Protein AF-A0A5Q4EPL8-F1 (afdb_monomer_lite)

Foldseek 3Di:
DDDDDDDDPPDDDDDDDDDDDVVVLVVLCVVQNVPDPDDDPQSSQVSVLLVVVLVVCVVLVFQEEEEADAASSLLSQLVSCVVRVHAAEYEELDCPRRCVRVVDPVSVVSSVVRYRYQNFAQAALVLLCVVQVDPFAQDFLPHGLVLLQVLLQVLQVPQADVVLQVVVQVVQDPDDRGPSSVQPDPRGGHDPQCNQQLQADVSGSVVNSVVRVVRVVVVRHNPNVVCLVPDAAGLEYEPPHGQRCQSVVSRSRVVSHDAQGKYKYWQQHASSHPRPVSVVSSQVSDPQKDWDDWDSVHSTIMTMMGGHD

Secondary structure (DSSP, 8-state):
-------------S-------HHHHHHHHHHH-TT-----HHHHHHHHHHHHHHHHHHHTT--EEEEES-SHHHHHHHHHHHHH--EEEEEES-SHHHHHH---HHHHHHHHHHEEEEES-SS-HHHHHHHHTSS-BSEETTEEHHHHHHHHHHHHHHHS-HHHHHHHHTTT-SSS--HHHHHEETTEE---HHHHHHHSTTSSHHHHHHHHHHHHHTT-S-HHHHHHHHSPPEEEEEE---TTTHHHHHHHHGGGEEEEEEEEEES-S-TT-STTHHHHHHHHH-TTEEEEEEE-SSSS-EEEEEE--

Radius of gyration: 19.53 Å; chains: 1; bounding box: 42×42×66 Å

Structure (mmCIF, N/CA/C/O backbone):
data_AF-A0A5Q4EPL8-F1
#
_entry.id   AF-A0A5Q4EPL8-F1
#
loop_
_atom_site.group_PDB
_atom_site.id
_atom_site.type_symbol
_atom_site.label_atom_id
_atom_site.label_alt_id
_atom_site.label_comp_id
_atom_site.label_asym_id
_atom_site.label_entity_id
_atom_site.label_seq_id
_atom_site.pdbx_PDB_ins_code
_atom_site.Cartn_x
_atom_site.Cartn_y
_atom_site.Cartn_z
_atom_site.occupancy
_atom_site.B_iso_or_equiv
_atom_site.auth_seq_id
_atom_site.auth_comp_id
_atom_site.auth_asym_id
_atom_site.auth_atom_id
_atom_site.pdbx_PDB_model_num
ATOM 1 N N . MET A 1 1 ? -16.883 -10.009 -44.850 1.00 37.47 1 MET A N 1
ATOM 2 C CA . MET A 1 1 ? -17.760 -9.771 -43.682 1.00 37.47 1 MET A CA 1
ATOM 3 C C . MET A 1 1 ? -17.056 -10.301 -42.446 1.00 37.47 1 MET A C 1
ATOM 5 O O . MET A 1 1 ? -17.258 -11.442 -42.058 1.00 37.47 1 MET A O 1
ATOM 9 N N . THR A 1 2 ? -16.162 -9.498 -41.887 1.00 31.17 2 THR A N 1
ATOM 10 C CA . THR A 1 2 ? -15.438 -9.771 -40.643 1.00 31.17 2 THR A CA 1
ATOM 11 C C . THR A 1 2 ? -16.124 -8.967 -39.547 1.00 31.17 2 THR A C 1
ATOM 13 O O . THR A 1 2 ? -16.216 -7.748 -39.642 1.00 31.17 2 THR A O 1
ATOM 16 N N . LYS A 1 3 ? -16.704 -9.660 -38.563 1.00 27.88 3 LYS A N 1
ATOM 17 C CA . LYS A 1 3 ? -17.310 -9.033 -37.386 1.00 27.88 3 LYS A CA 1
ATOM 18 C C . LYS A 1 3 ? -16.182 -8.611 -36.447 1.00 27.88 3 LYS A C 1
ATOM 20 O O . LYS A 1 3 ? -15.588 -9.462 -35.797 1.00 27.88 3 LYS A O 1
ATOM 25 N N . GLU A 1 4 ? -15.905 -7.314 -36.395 1.00 27.72 4 GLU A N 1
ATOM 26 C CA . GLU A 1 4 ? -15.217 -6.690 -35.266 1.00 27.72 4 GLU A CA 1
ATOM 27 C C . GLU A 1 4 ? -16.118 -6.811 -34.034 1.00 27.72 4 GLU A C 1
ATOM 29 O O . GLU A 1 4 ? -17.180 -6.194 -33.942 1.00 27.72 4 GLU A O 1
ATOM 34 N N . THR A 1 5 ? -15.727 -7.663 -33.095 1.00 30.08 5 THR A N 1
ATOM 35 C CA . THR A 1 5 ? -16.281 -7.674 -31.743 1.00 30.08 5 THR A CA 1
ATOM 36 C C . THR A 1 5 ? -15.675 -6.512 -30.969 1.00 30.08 5 THR A C 1
ATOM 38 O O . THR A 1 5 ? -14.551 -6.598 -30.483 1.00 30.08 5 THR A O 1
ATOM 41 N N . ALA A 1 6 ? -16.429 -5.417 -30.886 1.00 28.80 6 ALA A N 1
ATOM 42 C CA . ALA A 1 6 ? -16.156 -4.320 -29.973 1.00 28.80 6 ALA A CA 1
ATOM 43 C C . ALA A 1 6 ? -16.172 -4.826 -28.520 1.00 28.80 6 ALA A C 1
ATOM 45 O O . ALA A 1 6 ? -17.101 -5.524 -28.107 1.00 28.80 6 ALA A O 1
ATOM 46 N N . MET A 1 7 ? -15.145 -4.465 -27.751 1.00 26.44 7 MET A N 1
ATOM 47 C CA . MET A 1 7 ? -15.124 -4.667 -26.304 1.00 26.44 7 MET A CA 1
ATOM 48 C C . MET A 1 7 ? -16.188 -3.792 -25.619 1.00 26.44 7 MET A C 1
ATOM 50 O O . MET A 1 7 ? -16.367 -2.638 -26.016 1.00 26.44 7 MET A O 1
ATOM 54 N N . PRO A 1 8 ? -16.890 -4.296 -24.588 1.00 29.11 8 PRO A N 1
ATOM 55 C CA . PRO A 1 8 ? -17.916 -3.527 -23.901 1.00 29.11 8 PRO A CA 1
ATOM 56 C C . PRO A 1 8 ? -17.285 -2.472 -22.984 1.00 29.11 8 PRO A C 1
ATOM 58 O O . PRO A 1 8 ? -16.675 -2.777 -21.964 1.00 29.11 8 PRO A O 1
ATOM 61 N N . THR A 1 9 ? -17.485 -1.204 -23.334 1.00 34.31 9 THR A N 1
ATOM 62 C CA . THR A 1 9 ? -17.261 -0.035 -22.479 1.00 34.31 9 THR A CA 1
ATOM 63 C C . THR A 1 9 ? -18.372 0.067 -21.431 1.00 34.31 9 THR A C 1
ATOM 65 O O . THR A 1 9 ? -19.371 0.765 -21.610 1.00 34.31 9 THR A O 1
ATOM 68 N N . HIS A 1 10 ? -18.206 -0.617 -20.299 1.00 30.28 10 HIS A N 1
ATOM 69 C CA . HIS A 1 10 ? -19.088 -0.468 -19.139 1.00 30.28 10 HIS A CA 1
ATOM 70 C C . HIS A 1 10 ? -18.299 -0.273 -17.844 1.00 30.28 10 HIS A C 1
ATOM 72 O O . HIS A 1 10 ? -18.078 -1.214 -17.099 1.00 30.28 10 HIS A O 1
ATOM 78 N N . ALA A 1 11 ? -17.919 0.985 -17.596 1.00 30.05 11 ALA A N 1
ATOM 79 C CA . ALA A 1 11 ? -17.889 1.633 -16.278 1.00 30.05 11 ALA A CA 1
ATOM 80 C C . ALA A 1 11 ? -17.445 3.099 -16.454 1.00 30.05 11 ALA A C 1
ATOM 82 O O . ALA A 1 11 ? -16.329 3.485 -16.125 1.00 30.05 11 ALA A O 1
ATOM 83 N N . ARG A 1 12 ? -18.313 3.941 -17.024 1.00 34.09 12 ARG A N 1
ATOM 84 C CA . ARG A 1 12 ? -18.192 5.400 -16.888 1.00 34.09 12 ARG A CA 1
ATOM 85 C C . ARG A 1 12 ? -19.390 5.901 -16.100 1.00 34.09 12 ARG A C 1
ATOM 87 O O . ARG A 1 12 ? -20.517 5.543 -16.427 1.00 34.09 12 ARG A O 1
ATOM 94 N N . SER A 1 13 ? -19.101 6.776 -15.138 1.00 34.09 13 SER A N 1
ATOM 95 C CA . SER A 1 13 ? -20.014 7.458 -14.213 1.00 34.09 13 SER A CA 1
ATOM 96 C C . SER A 1 13 ? -20.208 6.753 -12.871 1.00 34.09 13 SER A C 1
ATOM 98 O O . SER A 1 13 ? -21.169 6.018 -12.690 1.00 34.09 13 SER A O 1
ATOM 100 N N . ILE A 1 14 ? -19.325 7.056 -11.916 1.00 33.56 14 ILE A N 1
ATOM 101 C CA . ILE A 1 14 ? -19.661 7.942 -10.791 1.00 33.56 14 ILE A CA 1
ATOM 102 C C . ILE A 1 14 ? -18.469 8.905 -10.609 1.00 33.56 14 ILE A C 1
ATOM 104 O O . ILE A 1 14 ? -17.333 8.469 -10.489 1.00 33.56 14 ILE A O 1
ATOM 108 N N . ALA A 1 15 ? -18.771 10.209 -10.629 1.00 33.03 15 ALA A N 1
ATOM 109 C CA . ALA A 1 15 ? -17.918 11.359 -10.294 1.00 33.03 15 ALA A CA 1
ATOM 110 C C . ALA A 1 15 ? -16.739 11.729 -11.228 1.00 33.03 15 ALA A C 1
ATOM 112 O O . ALA A 1 15 ? -15.580 11.683 -10.838 1.00 33.03 15 ALA A O 1
ATOM 113 N N . THR A 1 16 ? -17.031 12.293 -12.408 1.00 36.00 16 THR A N 1
ATOM 114 C CA . THR A 1 16 ? -16.097 13.237 -13.053 1.00 36.00 16 THR A CA 1
ATOM 115 C C . THR A 1 16 ? -16.474 14.688 -12.747 1.00 36.00 16 THR A C 1
ATOM 117 O O . THR A 1 16 ? -17.533 15.159 -13.153 1.00 36.00 16 THR A O 1
ATOM 120 N N . HIS A 1 17 ? -15.526 15.387 -12.117 1.00 39.53 17 HIS A N 1
ATOM 121 C CA . HIS A 1 17 ? -15.147 16.781 -12.377 1.00 39.53 17 HIS A CA 1
ATOM 122 C C . HIS A 1 17 ? -16.097 17.892 -11.897 1.00 39.53 17 HIS A C 1
ATOM 124 O O . HIS A 1 17 ? -16.876 18.472 -12.649 1.00 39.53 17 HIS A O 1
ATOM 130 N N . GLY A 1 18 ? -15.876 18.314 -10.651 1.00 32.31 18 GLY A N 1
ATOM 131 C CA . GLY A 1 18 ? -16.146 19.675 -10.195 1.00 32.31 18 GLY A CA 1
ATOM 132 C C . GLY A 1 18 ? -14.996 20.149 -9.310 1.00 32.31 18 GLY A C 1
ATOM 133 O O . GLY A 1 18 ? -14.547 19.404 -8.435 1.00 32.31 18 GLY A O 1
ATOM 134 N N . ARG A 1 19 ? -14.504 21.383 -9.513 1.00 38.03 19 ARG A N 1
ATOM 135 C CA . ARG A 1 19 ? -13.662 22.043 -8.499 1.00 38.03 19 ARG A CA 1
ATOM 136 C C . ARG A 1 19 ? -14.412 22.000 -7.161 1.00 38.03 19 ARG A C 1
ATOM 138 O O . ARG A 1 19 ? -15.633 22.166 -7.173 1.00 38.03 19 ARG A O 1
ATOM 145 N N . PRO A 1 20 ? -13.718 21.799 -6.026 1.00 41.62 20 PRO A N 1
ATOM 146 C CA . PRO A 1 20 ? -14.328 21.939 -4.714 1.00 41.62 20 PRO A CA 1
ATOM 147 C C . PRO A 1 20 ? -15.169 23.213 -4.650 1.00 41.62 20 PRO A C 1
ATOM 149 O O . PRO A 1 20 ? -14.639 24.311 -4.822 1.00 41.62 20 PRO A O 1
ATOM 152 N N . THR A 1 21 ? -16.467 23.092 -4.380 1.00 43.22 21 THR A N 1
ATOM 153 C CA . THR A 1 21 ? -17.156 24.198 -3.723 1.00 43.22 21 THR A CA 1
ATOM 154 C C . THR A 1 21 ? -16.500 24.358 -2.349 1.00 43.22 21 THR A C 1
ATOM 156 O O . THR A 1 21 ? -16.073 23.367 -1.743 1.00 43.22 21 THR A O 1
ATOM 159 N N . GLY A 1 22 ? -16.376 25.594 -1.856 1.00 44.91 22 GLY A N 1
ATOM 160 C CA . GLY A 1 22 ? -15.788 25.859 -0.532 1.00 44.91 22 GLY A CA 1
ATOM 161 C C . GLY A 1 22 ? -16.445 25.046 0.595 1.00 44.91 22 GLY A C 1
ATOM 162 O O . GLY A 1 22 ? -15.799 24.738 1.590 1.00 44.91 22 GLY A O 1
ATOM 163 N N . ASP A 1 23 ? -17.683 24.604 0.375 1.00 49.53 23 ASP A N 1
ATOM 164 C CA . ASP A 1 23 ? -18.508 23.823 1.293 1.00 49.53 23 ASP A CA 1
ATOM 165 C C . ASP A 1 23 ? -17.946 22.428 1.624 1.00 49.53 23 ASP A C 1
ATOM 167 O O . ASP A 1 23 ? -17.946 22.028 2.783 1.00 49.53 23 ASP A O 1
ATOM 171 N N . ILE A 1 24 ? -17.397 21.682 0.652 1.00 46.97 24 ILE A N 1
ATOM 172 C CA . ILE A 1 24 ? -16.827 20.343 0.928 1.00 46.97 24 ILE A CA 1
ATOM 173 C C . ILE A 1 24 ? -15.493 20.453 1.672 1.00 46.97 24 ILE A C 1
ATOM 175 O O . ILE A 1 24 ? -15.190 19.618 2.519 1.00 46.97 24 ILE A O 1
ATOM 179 N N . VAL A 1 25 ? -14.685 21.471 1.366 1.00 49.44 25 VAL A N 1
ATOM 180 C CA . VAL A 1 25 ? -13.413 21.710 2.071 1.00 49.44 25 VAL A CA 1
ATOM 181 C C . VAL A 1 25 ? -13.681 22.045 3.535 1.00 49.44 25 VAL A C 1
ATOM 183 O O . VAL A 1 25 ? -13.037 21.496 4.426 1.00 49.44 25 VAL A O 1
ATOM 186 N N . GLU A 1 26 ? -14.672 22.899 3.777 1.00 50.50 26 GLU A N 1
ATOM 187 C CA . GLU A 1 26 ? -15.110 23.274 5.116 1.00 50.50 26 GLU A CA 1
ATOM 188 C C . GLU A 1 26 ? -15.789 22.104 5.851 1.00 50.50 26 GLU A C 1
ATOM 190 O O . GLU A 1 26 ? -15.550 21.911 7.040 1.00 50.50 26 GLU A O 1
ATOM 195 N N . ALA A 1 27 ? -16.562 21.260 5.159 1.00 51.69 27 ALA A N 1
ATOM 196 C CA . ALA A 1 27 ? -17.166 20.061 5.740 1.00 51.69 27 ALA A CA 1
ATOM 197 C C . ALA A 1 27 ? -16.119 19.009 6.140 1.00 51.69 27 ALA A C 1
ATOM 199 O O . ALA A 1 27 ? -16.179 18.494 7.253 1.00 51.69 27 ALA A O 1
ATOM 200 N N . VAL A 1 28 ? -15.127 18.728 5.284 1.00 52.47 28 VAL A N 1
ATOM 201 C CA . VAL A 1 28 ? -14.008 17.819 5.604 1.00 52.47 28 VAL A CA 1
ATOM 202 C C . VAL A 1 28 ? -13.158 18.388 6.741 1.00 52.47 28 VAL A C 1
ATOM 204 O O . VAL A 1 28 ? -12.796 17.653 7.657 1.00 52.47 28 VAL A O 1
ATOM 207 N N . ARG A 1 29 ? -12.902 19.703 6.756 1.00 54.25 29 ARG A N 1
ATOM 208 C CA . ARG A 1 29 ? -12.261 20.368 7.900 1.00 54.25 29 ARG A CA 1
ATOM 209 C C . ARG A 1 29 ? -13.056 20.173 9.186 1.00 54.25 29 ARG A C 1
ATOM 211 O O . ARG A 1 29 ? -12.496 19.715 10.171 1.00 54.25 29 ARG A O 1
ATOM 218 N N . ARG A 1 30 ? -14.360 20.443 9.183 1.00 54.69 30 ARG A N 1
ATOM 219 C CA . ARG A 1 30 ? -15.210 20.305 10.378 1.00 54.69 30 ARG A CA 1
ATOM 220 C C . ARG A 1 30 ? -15.358 18.860 10.853 1.00 54.69 30 ARG A C 1
ATOM 222 O O . ARG A 1 30 ? -15.394 18.630 12.057 1.00 54.69 30 ARG A O 1
ATOM 229 N N . LEU A 1 31 ? -15.444 17.898 9.933 1.00 51.09 31 LEU A N 1
ATOM 230 C CA . LEU A 1 31 ? -15.645 16.480 10.248 1.00 51.09 31 LEU A CA 1
ATOM 231 C C . LEU A 1 31 ? -14.359 15.763 10.650 1.00 51.09 31 LEU A C 1
ATOM 233 O O . LEU A 1 31 ? -14.424 14.838 11.456 1.00 51.09 31 LEU A O 1
ATOM 237 N N . CYS A 1 32 ? -13.210 16.161 10.101 1.00 50.62 32 CYS A N 1
ATOM 238 C CA . CYS A 1 32 ? -11.960 15.418 10.254 1.00 50.62 32 CYS A CA 1
ATOM 239 C C . CYS A 1 32 ? -10.878 16.195 11.017 1.00 50.62 32 CYS A C 1
ATOM 241 O O . CYS A 1 32 ? -10.096 15.565 11.715 1.00 50.62 32 CYS A O 1
ATOM 243 N N . TYR A 1 33 ? -10.834 17.532 10.944 1.00 56.22 33 TYR A N 1
ATOM 244 C CA . TYR A 1 33 ? -9.728 18.332 11.491 1.00 56.22 33 TYR A CA 1
ATOM 245 C C . TYR A 1 33 ? -10.121 19.795 11.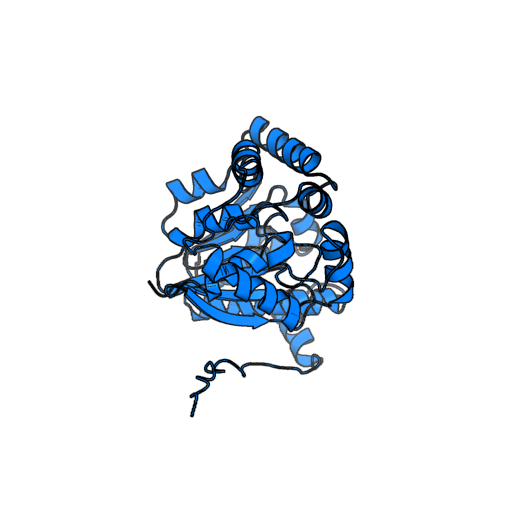795 1.00 56.22 33 TYR A C 1
ATOM 247 O O . TYR A 1 33 ? -9.650 20.707 11.104 1.00 56.22 33 TYR A O 1
ATOM 255 N N . PRO A 1 34 ? -10.967 20.061 12.811 1.00 52.22 34 PRO A N 1
ATOM 256 C CA . PRO A 1 34 ? -11.409 21.427 13.117 1.00 52.22 34 PRO A CA 1
ATOM 257 C C . PRO A 1 34 ? -10.246 22.374 13.469 1.00 52.22 34 PRO A C 1
ATOM 259 O O . PRO A 1 34 ? -10.368 23.581 13.278 1.00 52.22 34 PRO A O 1
ATOM 262 N N . ASP A 1 35 ? -9.104 21.822 13.895 1.00 51.81 35 ASP A N 1
ATOM 263 C CA . ASP A 1 35 ? -7.946 22.576 14.389 1.00 51.81 35 ASP A CA 1
ATOM 264 C C . ASP A 1 35 ? -6.767 22.661 13.398 1.00 51.81 35 ASP A C 1
ATOM 266 O O . ASP A 1 35 ? -5.727 23.233 13.726 1.00 51.81 35 ASP A O 1
ATOM 270 N N . VAL A 1 36 ? -6.879 22.109 12.181 1.00 47.91 36 VAL A N 1
ATOM 271 C CA . VAL A 1 36 ? -5.756 22.122 11.223 1.00 47.91 36 VAL A CA 1
ATOM 272 C C . VAL A 1 36 ? -5.701 23.451 10.451 1.00 47.91 36 VAL A C 1
ATOM 274 O O . VAL A 1 36 ? -6.595 23.791 9.659 1.00 47.91 36 VAL A O 1
ATOM 277 N N . ARG A 1 37 ? -4.612 24.211 10.672 1.00 47.12 37 ARG A N 1
ATOM 278 C CA . ARG A 1 37 ? -4.263 25.438 9.922 1.00 47.12 37 ARG A CA 1
ATOM 279 C C . ARG A 1 37 ? -4.243 25.187 8.414 1.00 47.12 37 ARG A C 1
ATOM 281 O O . ARG A 1 37 ? -4.099 24.050 7.985 1.00 47.12 37 ARG A O 1
ATOM 288 N N . GLU A 1 38 ? -4.432 26.264 7.640 1.00 48.84 38 GLU A N 1
ATOM 289 C CA . GLU A 1 38 ? -4.456 26.318 6.164 1.00 48.84 38 GLU A CA 1
ATOM 290 C C . GLU A 1 38 ? -3.874 25.072 5.486 1.00 48.84 38 GLU A C 1
ATOM 292 O O . GLU A 1 38 ? -2.666 24.925 5.317 1.00 48.84 38 GLU A O 1
ATOM 297 N N . LEU A 1 39 ? -4.767 24.148 5.120 1.00 54.47 39 LEU A N 1
ATOM 298 C CA . LEU A 1 39 ? -4.406 23.056 4.237 1.00 54.47 39 LEU A CA 1
ATOM 299 C C . LEU A 1 39 ? -4.171 23.679 2.866 1.00 54.47 39 LEU A C 1
ATOM 301 O O . LEU A 1 39 ? -5.074 24.311 2.311 1.00 54.47 39 LEU A O 1
ATOM 305 N N . ASP A 1 40 ? -2.970 23.508 2.318 1.00 62.12 40 ASP A N 1
ATOM 306 C CA . ASP A 1 40 ? -2.767 23.789 0.904 1.00 62.12 40 ASP A CA 1
ATOM 307 C C . ASP A 1 40 ? -3.740 22.935 0.063 1.00 62.12 40 ASP A C 1
ATOM 309 O O . ASP A 1 40 ? -4.258 21.904 0.510 1.00 62.12 40 ASP A O 1
ATOM 313 N N . GLN A 1 41 ? -4.030 23.378 -1.162 1.00 63.16 41 GLN A N 1
ATOM 314 C CA . GLN A 1 41 ? -5.011 22.698 -2.011 1.00 63.16 41 GLN A CA 1
ATOM 315 C C . GLN A 1 41 ? -4.667 21.220 -2.243 1.00 63.16 41 GLN A C 1
ATOM 317 O O . GLN A 1 41 ? -5.581 20.401 -2.294 1.00 63.16 41 GLN A O 1
ATOM 322 N N . ASN A 1 42 ? -3.383 20.857 -2.324 1.00 63.41 42 ASN A N 1
ATOM 323 C CA . ASN A 1 42 ? -2.967 19.472 -2.547 1.00 63.41 42 ASN A CA 1
ATOM 324 C C . ASN A 1 42 ? -3.318 18.591 -1.345 1.00 63.41 42 ASN A C 1
ATOM 326 O O . ASN A 1 42 ? -3.856 17.501 -1.528 1.00 63.41 42 ASN A O 1
ATOM 330 N N . ARG A 1 43 ? -3.106 19.085 -0.119 1.00 67.31 43 ARG A N 1
ATOM 331 C CA . ARG A 1 43 ? -3.524 18.382 1.101 1.00 67.31 43 ARG A CA 1
ATOM 332 C C . ARG A 1 43 ? -5.036 18.216 1.165 1.00 67.31 43 ARG A C 1
ATOM 334 O O . ARG A 1 43 ? -5.504 17.148 1.538 1.00 67.31 43 ARG A O 1
ATOM 341 N N . VAL A 1 44 ? -5.809 19.227 0.764 1.00 69.56 44 VAL A N 1
ATOM 342 C CA . VAL A 1 44 ? -7.278 19.111 0.699 1.00 69.56 44 VAL A CA 1
ATOM 343 C C . VAL A 1 44 ? -7.704 17.998 -0.257 1.00 69.56 44 VAL A C 1
ATOM 345 O O . VAL A 1 44 ? -8.623 17.244 0.063 1.00 69.56 44 VAL A O 1
ATOM 348 N N . TYR A 1 45 ? -7.052 17.873 -1.414 1.00 70.81 45 TYR A N 1
ATOM 349 C CA . TYR A 1 45 ? -7.375 16.801 -2.347 1.00 70.81 45 TYR A CA 1
ATOM 350 C C . TYR A 1 45 ? -6.962 15.416 -1.832 1.00 70.81 45 TYR A C 1
ATOM 352 O O . TYR A 1 45 ? -7.777 14.500 -1.897 1.00 70.81 45 TYR A O 1
ATOM 360 N N . ALA A 1 46 ? -5.772 15.268 -1.243 1.00 73.81 46 ALA A N 1
ATOM 361 C CA . ALA A 1 46 ? -5.360 14.008 -0.617 1.00 73.81 46 ALA A CA 1
ATOM 362 C C . ALA A 1 46 ? -6.323 13.594 0.516 1.00 73.81 46 ALA A C 1
ATOM 364 O O . ALA A 1 46 ? -6.773 12.452 0.581 1.00 73.81 46 ALA A O 1
ATOM 365 N N . LEU A 1 47 ? -6.759 14.546 1.354 1.00 81.25 47 LEU A N 1
ATOM 366 C CA . LEU A 1 47 ? -7.764 14.283 2.389 1.00 81.25 47 LEU A CA 1
ATOM 367 C C . LEU A 1 47 ? -9.086 13.760 1.817 1.00 81.25 47 LEU A C 1
ATOM 369 O O . LEU A 1 47 ? -9.725 12.927 2.452 1.00 81.25 47 LEU A O 1
ATOM 373 N N . ARG A 1 48 ? -9.522 14.231 0.643 1.00 82.69 48 ARG A N 1
ATOM 374 C CA . ARG A 1 48 ? -10.756 13.730 0.015 1.00 82.69 48 ARG A CA 1
ATOM 375 C C . ARG A 1 48 ? -10.655 12.254 -0.333 1.00 82.69 48 ARG A C 1
ATOM 377 O O . ARG A 1 48 ? -11.622 11.533 -0.108 1.00 82.69 48 ARG A O 1
ATOM 384 N N . GLN A 1 49 ? -9.498 11.817 -0.821 1.00 88.38 49 GLN A N 1
ATOM 385 C CA . GLN A 1 49 ? -9.250 10.411 -1.130 1.00 88.38 49 GLN A CA 1
ATOM 386 C C . GLN A 1 49 ? -9.344 9.559 0.141 1.00 88.38 49 GLN A C 1
ATOM 388 O O . GLN A 1 49 ? -10.032 8.538 0.145 1.00 88.38 49 GLN A O 1
ATOM 393 N N . TYR A 1 50 ? -8.757 10.029 1.247 1.00 90.62 50 TYR A N 1
ATOM 394 C CA . TYR A 1 50 ? -8.848 9.351 2.542 1.00 90.62 50 TYR A CA 1
ATOM 395 C C . TYR A 1 50 ? -10.280 9.327 3.110 1.00 90.62 50 TYR A C 1
ATOM 397 O O . TYR A 1 50 ? -10.748 8.287 3.570 1.00 90.62 50 TYR A O 1
ATOM 405 N N . VAL A 1 51 ? -11.033 10.429 3.007 1.00 87.75 51 VAL A N 1
ATOM 406 C CA . VAL A 1 51 ? -12.450 10.455 3.418 1.00 87.75 51 VAL A CA 1
ATOM 407 C C . VAL A 1 51 ? -13.281 9.488 2.578 1.00 87.75 51 VAL A C 1
ATOM 409 O O . VAL A 1 51 ? -14.125 8.777 3.127 1.00 87.75 51 VAL A O 1
ATOM 412 N N . ALA A 1 52 ? -13.050 9.434 1.263 1.00 88.31 52 ALA A N 1
ATOM 413 C CA . ALA A 1 52 ? -13.766 8.529 0.374 1.00 88.31 52 ALA A CA 1
ATOM 414 C C . ALA A 1 52 ? -13.534 7.065 0.767 1.00 88.31 52 ALA A C 1
ATOM 416 O O . ALA A 1 52 ? -14.506 6.324 0.929 1.00 88.31 52 ALA A O 1
ATOM 417 N N . ILE A 1 53 ? -12.280 6.655 1.001 1.00 93.69 53 ILE A N 1
ATOM 418 C CA . ILE A 1 53 ? -12.005 5.264 1.371 1.00 93.69 53 ILE A CA 1
ATOM 419 C C . ILE A 1 53 ? -12.557 4.902 2.753 1.00 93.69 53 ILE A C 1
ATOM 421 O O . ILE A 1 53 ? -13.160 3.843 2.904 1.00 93.69 53 ILE A O 1
ATOM 425 N N . VAL A 1 54 ? -12.450 5.789 3.744 1.00 92.62 54 VAL A N 1
ATOM 426 C CA . VAL A 1 54 ? -13.013 5.561 5.087 1.00 92.62 54 VAL A CA 1
ATOM 427 C C . VAL A 1 54 ? -14.540 5.463 5.029 1.00 92.62 54 VAL A C 1
ATOM 429 O O . VAL A 1 54 ? -15.138 4.627 5.705 1.00 92.62 54 VAL A O 1
ATOM 432 N N . THR A 1 55 ? -15.180 6.263 4.174 1.00 88.12 55 THR A N 1
ATOM 433 C CA . THR A 1 55 ? -16.631 6.211 3.938 1.00 88.12 55 THR A CA 1
ATOM 434 C C . THR A 1 55 ? -17.042 4.892 3.286 1.00 88.12 55 THR A C 1
ATOM 436 O O . THR A 1 55 ? -17.997 4.254 3.730 1.00 88.12 55 THR A O 1
ATOM 439 N N . LEU A 1 56 ? -16.303 4.440 2.267 1.00 91.19 56 LEU A N 1
ATOM 440 C CA . LEU A 1 56 ? -16.522 3.136 1.638 1.00 91.19 56 LEU A CA 1
ATOM 441 C C . LEU A 1 56 ? -16.340 1.993 2.643 1.00 91.19 56 LEU A C 1
ATOM 443 O O . LEU A 1 56 ? -17.187 1.104 2.707 1.00 91.19 56 LEU A O 1
ATOM 447 N N . ALA A 1 57 ? -15.296 2.048 3.473 1.00 93.81 57 ALA A N 1
ATOM 448 C CA . ALA A 1 57 ? -15.045 1.079 4.536 1.00 93.81 57 ALA A CA 1
ATOM 449 C C . ALA A 1 57 ? -16.199 1.030 5.547 1.00 93.81 57 ALA A C 1
ATOM 451 O O . ALA A 1 57 ? -16.681 -0.048 5.896 1.00 93.81 57 ALA A O 1
ATOM 452 N N . HIS A 1 58 ? -16.687 2.199 5.973 1.00 91.62 58 HIS A N 1
ATOM 453 C CA . HIS A 1 58 ? -17.827 2.315 6.875 1.00 91.62 58 HIS A CA 1
ATOM 454 C C . HIS A 1 58 ? -19.095 1.689 6.277 1.00 91.62 58 HIS A C 1
ATOM 456 O O . HIS A 1 58 ? -19.741 0.869 6.927 1.00 91.62 58 HIS A O 1
ATOM 462 N N . HIS A 1 59 ? -19.427 2.017 5.023 1.00 88.62 59 HIS A N 1
ATOM 463 C CA . HIS A 1 59 ? -20.598 1.462 4.335 1.00 88.62 59 HIS A CA 1
ATOM 464 C C . HIS A 1 59 ? -20.485 -0.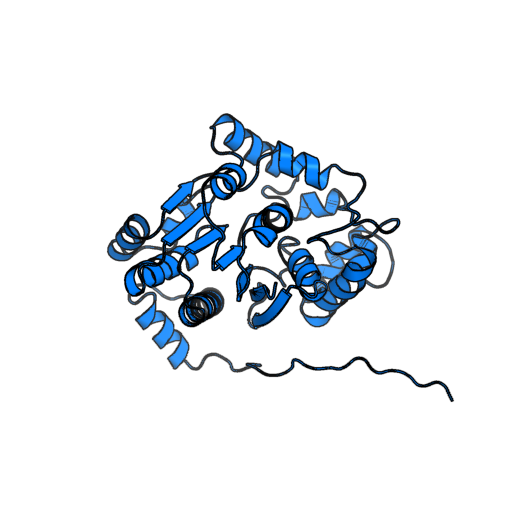037 4.055 1.00 88.62 59 HIS A C 1
ATOM 466 O O . HIS A 1 59 ? -21.489 -0.744 4.122 1.00 88.62 59 HIS A O 1
ATOM 472 N N . ALA A 1 60 ? -19.277 -0.534 3.783 1.00 89.94 60 ALA A N 1
ATOM 473 C CA . ALA A 1 60 ? -19.004 -1.963 3.660 1.00 89.94 60 ALA A CA 1
ATOM 474 C C . ALA A 1 60 ? -19.071 -2.701 5.012 1.00 89.94 60 ALA A C 1
ATOM 476 O O . ALA A 1 60 ? -19.025 -3.930 5.048 1.00 89.94 60 ALA A O 1
ATOM 477 N N . GLY A 1 61 ? -19.189 -1.968 6.125 1.00 92.06 61 GLY A N 1
ATOM 478 C CA . GLY A 1 61 ? -19.212 -2.531 7.467 1.00 92.06 61 GLY A CA 1
ATOM 479 C C . GLY A 1 61 ? -17.868 -3.123 7.881 1.00 92.06 61 GLY A C 1
ATOM 480 O O . GLY A 1 61 ? -17.859 -4.121 8.600 1.00 92.06 61 GLY A O 1
ATOM 481 N N . ALA A 1 62 ? -16.754 -2.545 7.420 1.00 96.31 62 ALA A N 1
ATOM 482 C CA . ALA A 1 62 ? -15.414 -3.015 7.749 1.00 96.31 62 ALA A CA 1
ATOM 483 C C . ALA A 1 62 ? -15.151 -2.938 9.262 1.00 96.31 62 ALA A C 1
ATOM 485 O O . ALA A 1 62 ? -15.403 -1.914 9.901 1.00 96.31 62 ALA A O 1
ATOM 486 N N . ARG A 1 63 ? -14.655 -4.038 9.834 1.00 97.38 63 ARG A N 1
ATOM 487 C CA . ARG A 1 63 ? -14.362 -4.215 11.262 1.00 97.38 63 ARG A CA 1
ATOM 488 C C . ARG A 1 63 ? -12.896 -4.515 11.541 1.00 97.38 63 ARG A C 1
ATOM 490 O O . ARG A 1 63 ? -12.459 -4.205 12.635 1.00 97.38 63 ARG A O 1
ATOM 497 N N . ARG A 1 64 ? -12.154 -5.088 10.598 1.00 98.19 64 ARG A N 1
ATOM 498 C CA . ARG A 1 64 ? -10.715 -5.355 10.679 1.00 98.19 64 ARG A CA 1
ATOM 499 C C . ARG A 1 64 ? -10.019 -4.691 9.509 1.00 98.19 64 ARG A C 1
ATOM 501 O O . ARG A 1 64 ? -10.212 -5.086 8.357 1.00 98.19 64 ARG A O 1
ATOM 508 N N . ILE A 1 65 ? -9.232 -3.676 9.825 1.00 98.62 65 ILE A N 1
ATOM 509 C CA . ILE A 1 65 ? -8.587 -2.803 8.854 1.00 98.62 65 ILE A CA 1
ATOM 510 C C . ILE A 1 65 ? -7.080 -2.901 9.044 1.00 98.62 65 ILE A C 1
ATOM 512 O O . ILE A 1 65 ? -6.581 -2.723 10.156 1.00 98.62 65 ILE A O 1
ATOM 516 N N . LEU A 1 66 ? -6.369 -3.165 7.953 1.00 98.69 66 LEU A N 1
ATOM 517 C CA . LEU A 1 66 ? -4.916 -3.081 7.893 1.00 98.69 66 LEU A CA 1
ATOM 518 C C . LEU A 1 66 ? -4.523 -1.888 7.026 1.00 98.69 66 LEU A C 1
ATOM 520 O O . LEU A 1 66 ? -4.886 -1.824 5.857 1.00 98.69 66 LEU A O 1
ATOM 524 N N . GLU A 1 67 ? -3.770 -0.961 7.594 1.00 98.50 67 GLU A N 1
ATOM 525 C CA . GLU A 1 67 ? -3.122 0.135 6.883 1.00 98.50 67 GLU A CA 1
ATOM 526 C C . GLU A 1 67 ? -1.621 -0.145 6.768 1.00 98.50 67 GLU A C 1
ATOM 528 O O . GLU A 1 67 ? -0.957 -0.452 7.761 1.00 98.50 67 GLU A O 1
ATOM 533 N N . LEU A 1 68 ? -1.098 -0.035 5.548 1.00 97.38 68 LEU A N 1
ATOM 534 C CA . LEU A 1 68 ? 0.327 -0.081 5.241 1.00 97.38 68 LEU A CA 1
ATOM 535 C C . LEU A 1 68 ? 0.756 1.329 4.849 1.00 97.38 68 LEU A C 1
ATOM 537 O O . LEU A 1 68 ? 0.277 1.836 3.839 1.00 97.38 68 LEU A O 1
ATOM 541 N N . GLY A 1 69 ? 1.634 1.939 5.644 1.00 93.75 69 GLY A N 1
ATOM 542 C CA . GLY A 1 69 ? 1.975 3.359 5.553 1.00 93.75 69 GLY A CA 1
ATOM 543 C C . GLY A 1 69 ? 1.126 4.212 6.499 1.00 93.75 69 GLY A C 1
ATOM 544 O O . GLY A 1 69 ? -0.096 4.270 6.391 1.00 93.75 69 GLY A O 1
ATOM 545 N N . GLY A 1 70 ? 1.779 4.875 7.450 1.00 91.75 70 GLY A N 1
ATOM 546 C CA . GLY A 1 70 ? 1.163 5.707 8.477 1.00 91.75 70 GLY A CA 1
ATOM 547 C C . GLY A 1 70 ? 1.160 7.187 8.100 1.00 91.75 70 GLY A C 1
ATOM 548 O O . GLY A 1 70 ? 2.158 7.756 7.653 1.00 91.75 70 GLY A O 1
ATOM 549 N N . GLY A 1 71 ? 0.037 7.864 8.332 1.00 90.75 71 GLY A N 1
ATOM 550 C CA . GLY A 1 71 ? -0.119 9.255 7.921 1.00 90.75 71 GLY A CA 1
ATOM 551 C C . GLY A 1 71 ? -1.418 9.901 8.385 1.00 90.75 71 GLY A C 1
ATOM 552 O O . GLY A 1 71 ? -1.963 9.598 9.444 1.00 90.75 71 GLY A O 1
ATOM 553 N N . ILE A 1 72 ? -1.925 10.842 7.588 1.00 88.12 72 ILE A N 1
ATOM 554 C CA . ILE A 1 72 ? -3.197 11.526 7.879 1.00 88.12 72 ILE A CA 1
ATOM 555 C C . ILE A 1 72 ? -4.364 10.524 7.875 1.00 88.12 72 ILE A C 1
ATOM 557 O O . ILE A 1 72 ? -5.272 10.637 8.698 1.00 88.12 72 ILE A O 1
ATOM 561 N N . SER A 1 73 ? -4.322 9.520 6.998 1.00 92.25 73 SER A N 1
ATOM 562 C CA . SER A 1 73 ? -5.291 8.421 6.933 1.00 92.25 73 SER A CA 1
ATOM 563 C C . SER A 1 73 ? -5.429 7.673 8.265 1.00 92.25 73 SER A C 1
ATOM 565 O O . SER A 1 73 ? -6.553 7.377 8.668 1.00 92.25 73 SER A O 1
ATOM 567 N N . THR A 1 74 ? -4.339 7.486 9.016 1.00 95.38 74 THR A N 1
ATOM 568 C CA . THR A 1 74 ? -4.333 6.805 10.323 1.00 95.38 74 THR A CA 1
ATOM 569 C C . THR A 1 74 ? -5.254 7.469 11.347 1.00 95.38 74 THR A C 1
ATOM 571 O O . THR A 1 74 ? -5.979 6.789 12.075 1.00 95.38 74 THR A O 1
ATOM 574 N N . ALA A 1 75 ? -5.304 8.804 11.370 1.00 92.25 75 ALA A N 1
ATOM 575 C CA . ALA A 1 75 ? -6.250 9.554 12.201 1.00 92.25 75 ALA A CA 1
ATOM 576 C C . ALA A 1 75 ? -7.712 9.276 11.797 1.00 92.25 75 ALA A C 1
ATOM 578 O O . ALA A 1 75 ? -8.583 9.064 12.642 1.00 92.25 75 ALA A O 1
ATOM 579 N N . MET A 1 76 ? -7.994 9.197 10.493 1.00 92.38 76 MET A N 1
ATOM 580 C CA . MET A 1 76 ? -9.342 8.877 10.017 1.00 92.38 76 MET A CA 1
ATOM 581 C C . MET A 1 76 ? -9.748 7.439 10.358 1.00 92.38 76 MET A C 1
ATOM 583 O O . MET A 1 76 ? -10.895 7.206 10.751 1.00 92.38 76 MET A O 1
ATOM 587 N N . TRP A 1 77 ? -8.815 6.488 10.280 1.00 96.31 77 TRP A N 1
ATOM 588 C CA . TRP A 1 77 ? -9.055 5.120 10.729 1.00 96.31 77 TRP A CA 1
ATOM 589 C C . TRP A 1 77 ? -9.330 5.050 12.230 1.00 96.31 77 TRP A C 1
ATOM 591 O O . TRP A 1 77 ? -10.275 4.375 12.635 1.00 96.31 77 TRP A O 1
ATOM 601 N N . ALA A 1 78 ? -8.593 5.805 13.051 1.00 96.06 78 ALA A N 1
ATOM 602 C CA . ALA A 1 78 ? -8.842 5.899 14.489 1.00 96.06 78 ALA A CA 1
ATOM 603 C C . ALA A 1 78 ? -10.273 6.376 14.795 1.00 96.06 78 ALA A C 1
ATOM 605 O O . ALA A 1 78 ? -10.966 5.798 15.637 1.00 96.06 78 ALA A O 1
ATOM 606 N N . ARG A 1 79 ? -10.759 7.386 14.062 1.00 93.94 79 ARG A N 1
ATOM 607 C CA . ARG A 1 79 ? -12.139 7.887 14.175 1.00 93.94 79 ARG A CA 1
ATOM 608 C C . ARG A 1 79 ? -13.177 6.852 13.755 1.00 93.94 79 ARG A C 1
ATOM 610 O O . ARG A 1 79 ? -14.184 6.693 14.445 1.00 93.94 79 ARG A O 1
ATOM 617 N N . LEU A 1 80 ? -12.937 6.122 12.664 1.00 93.06 80 LEU A N 1
ATOM 618 C CA . LEU A 1 80 ? -13.808 5.017 12.259 1.00 93.06 80 LEU A CA 1
ATOM 619 C C . LEU A 1 80 ? -13.847 3.924 13.338 1.00 93.06 80 LEU A C 1
ATOM 621 O O . LEU A 1 80 ? -14.931 3.455 13.695 1.00 93.06 80 LEU A O 1
ATOM 625 N N . GLY A 1 81 ? -12.688 3.564 13.894 1.00 95.62 81 GLY A N 1
ATOM 626 C CA . GLY A 1 81 ? -12.554 2.622 15.004 1.00 95.62 81 GLY A CA 1
ATOM 627 C C . GLY A 1 81 ? -13.313 3.075 16.251 1.00 95.62 81 GLY A C 1
ATOM 628 O O . GLY A 1 81 ? -14.021 2.282 16.864 1.00 95.62 81 GLY A O 1
ATOM 629 N N . ALA A 1 82 ? -13.271 4.363 16.589 1.00 94.44 82 ALA A N 1
ATOM 630 C CA . ALA A 1 82 ? -14.048 4.924 17.694 1.00 94.44 82 ALA A CA 1
ATOM 631 C C . ALA A 1 82 ? -15.564 4.878 17.445 1.00 94.44 82 ALA A C 1
ATOM 633 O O . ALA A 1 82 ? -16.328 4.524 18.341 1.00 94.44 82 ALA A O 1
ATOM 634 N N . ALA A 1 83 ? -16.001 5.212 16.228 1.00 91.56 83 ALA A N 1
ATOM 635 C CA . ALA A 1 83 ? -17.417 5.276 15.875 1.00 91.56 83 ALA A CA 1
ATOM 636 C C . ALA A 1 83 ? -18.070 3.895 15.735 1.00 91.56 83 ALA A C 1
ATOM 638 O O . ALA A 1 83 ? -19.265 3.740 15.978 1.00 91.56 83 ALA A O 1
ATOM 639 N N . THR A 1 84 ? -17.302 2.893 15.308 1.00 93.31 84 THR A N 1
ATOM 640 C CA . THR A 1 84 ? -17.845 1.576 14.955 1.00 93.31 84 THR A CA 1
ATOM 641 C C . THR A 1 84 ? -17.372 0.464 15.882 1.00 93.31 84 THR A C 1
ATOM 643 O O . THR A 1 84 ? -18.069 -0.538 16.010 1.00 93.31 84 THR A O 1
ATOM 646 N N . GLY A 1 85 ? -16.226 0.616 16.542 1.00 96.62 85 GLY A N 1
ATOM 647 C CA . GLY A 1 85 ? -15.519 -0.482 17.200 1.00 96.62 85 GLY A CA 1
ATOM 648 C C . GLY A 1 85 ? -14.672 -1.322 16.240 1.00 96.62 85 GLY A C 1
ATOM 649 O O . GLY A 1 85 ? -14.362 -2.459 16.570 1.00 96.62 85 GLY A O 1
ATOM 650 N N . ALA A 1 86 ? -14.349 -0.812 15.045 1.00 97.12 86 ALA A N 1
ATOM 651 C CA . ALA A 1 86 ? -13.407 -1.475 14.148 1.00 97.12 86 ALA A CA 1
ATOM 652 C C . ALA A 1 86 ? -12.000 -1.543 14.768 1.00 97.12 86 ALA A C 1
ATOM 654 O O . ALA A 1 86 ? -11.515 -0.572 15.349 1.00 97.12 86 ALA A O 1
ATOM 655 N N . GLU A 1 87 ? -11.356 -2.691 14.607 1.00 98.19 87 GLU A N 1
ATOM 656 C CA . GLU A 1 87 ? -9.957 -2.942 14.910 1.00 98.19 87 GLU A CA 1
ATOM 657 C C . GLU A 1 87 ? -9.097 -2.443 13.749 1.00 98.19 87 GLU A C 1
ATOM 659 O O . GLU A 1 87 ? -9.273 -2.859 12.599 1.00 98.19 87 GLU A O 1
ATOM 664 N N . VAL A 1 88 ? -8.160 -1.549 14.054 1.00 98.50 88 VAL A N 1
ATOM 665 C CA . VAL A 1 88 ? -7.249 -0.969 13.068 1.00 98.50 88 VAL A CA 1
ATOM 666 C C . VAL A 1 88 ? -5.819 -1.325 13.443 1.00 98.50 88 VAL A C 1
ATOM 668 O O . VAL A 1 88 ? -5.370 -1.042 14.556 1.00 98.50 88 VAL A O 1
ATOM 671 N N . ILE A 1 89 ? -5.097 -1.917 12.499 1.00 98.62 89 ILE A N 1
ATOM 672 C CA . ILE A 1 89 ? -3.655 -2.138 12.572 1.00 98.62 89 ILE A CA 1
ATOM 673 C C . ILE A 1 89 ? -3.015 -1.220 11.538 1.00 98.62 89 ILE A C 1
ATOM 675 O O . ILE A 1 89 ? -3.402 -1.250 10.374 1.00 98.62 89 ILE A O 1
ATOM 679 N N . CYS A 1 90 ? -2.045 -0.414 11.955 1.00 98.44 90 CYS A N 1
ATOM 680 C CA . CYS A 1 90 ? -1.265 0.427 11.055 1.00 98.44 90 CYS A CA 1
ATOM 681 C C . CYS A 1 90 ? 0.206 0.036 11.169 1.00 98.44 90 CYS A C 1
ATOM 683 O O . CYS A 1 90 ? 0.742 -0.031 12.280 1.00 98.44 90 CYS A O 1
ATOM 685 N N . VAL A 1 91 ? 0.840 -0.240 10.033 1.00 98.25 91 VAL A N 1
ATOM 686 C CA . VAL A 1 91 ? 2.250 -0.621 9.942 1.00 98.25 91 VAL A CA 1
ATOM 687 C C . VAL A 1 91 ? 3.011 0.468 9.199 1.00 98.25 91 VAL A C 1
ATOM 689 O O . VAL A 1 91 ? 2.683 0.781 8.056 1.00 98.25 91 VAL A O 1
ATOM 692 N N . ASP A 1 92 ? 4.049 1.012 9.826 1.00 97.25 92 ASP A N 1
ATOM 693 C CA . ASP A 1 92 ? 4.999 1.926 9.188 1.00 97.25 92 ASP A CA 1
ATOM 694 C C . ASP A 1 92 ? 6.394 1.701 9.776 1.00 97.25 92 ASP A C 1
ATOM 696 O O . ASP A 1 92 ? 6.532 1.356 10.948 1.00 97.25 92 ASP A O 1
ATOM 700 N N . ALA A 1 93 ? 7.444 1.937 8.996 1.00 95.31 93 ALA A N 1
ATOM 701 C CA . ALA A 1 93 ? 8.806 1.906 9.503 1.00 95.31 93 ALA A CA 1
ATOM 702 C C . ALA A 1 93 ? 9.100 3.038 10.508 1.00 95.31 93 ALA A C 1
ATOM 704 O O . ALA A 1 93 ? 10.035 2.913 11.299 1.00 95.31 93 ALA A O 1
ATOM 705 N N . SER A 1 94 ? 8.339 4.140 10.482 1.00 94.75 94 SER A N 1
ATOM 706 C CA . SER A 1 94 ? 8.395 5.203 11.491 1.00 94.75 94 SER A CA 1
ATOM 707 C C . SER A 1 94 ? 7.115 6.038 11.519 1.00 94.75 94 SER A C 1
ATOM 709 O O . SER A 1 94 ? 6.669 6.557 10.498 1.00 94.75 94 SER A O 1
ATOM 711 N N . PHE A 1 95 ? 6.585 6.291 12.717 1.00 95.38 95 PHE A N 1
ATOM 712 C CA . PHE A 1 95 ? 5.424 7.170 12.897 1.00 95.38 95 PHE A CA 1
ATOM 713 C C . PHE A 1 95 ? 5.778 8.649 13.095 1.00 95.38 95 PHE A C 1
ATOM 715 O O . PHE A 1 95 ? 4.881 9.482 13.249 1.00 95.38 95 PHE A O 1
ATOM 722 N N . ASP A 1 96 ? 7.062 9.018 13.062 1.00 93.44 96 ASP A N 1
ATOM 723 C CA . ASP A 1 96 ? 7.500 10.392 13.334 1.00 93.44 96 ASP A CA 1
ATOM 724 C C . ASP A 1 96 ? 6.832 11.397 12.395 1.00 93.44 96 ASP A C 1
ATOM 726 O O . ASP A 1 96 ? 6.295 12.415 12.839 1.00 93.44 96 ASP A O 1
ATOM 730 N N . ARG A 1 97 ? 6.794 11.089 11.091 1.00 87.50 97 ARG A N 1
ATOM 731 C CA . ARG A 1 97 ? 6.145 11.949 10.091 1.00 87.50 97 ARG A CA 1
ATOM 732 C C . ARG A 1 97 ? 4.648 12.067 10.325 1.00 87.50 97 ARG A C 1
ATOM 734 O O . ARG A 1 97 ? 4.121 13.177 10.271 1.00 87.50 97 ARG A O 1
ATOM 741 N N . MET A 1 98 ? 3.972 10.967 10.648 1.00 91.00 98 MET A N 1
ATOM 742 C CA . MET A 1 98 ? 2.550 10.993 10.984 1.00 91.00 98 MET A CA 1
ATOM 743 C C . MET A 1 98 ? 2.280 11.975 12.134 1.00 91.00 98 MET A C 1
ATOM 745 O O . MET A 1 98 ? 1.390 12.822 12.031 1.00 91.00 98 MET A O 1
ATOM 749 N N . TRP A 1 99 ? 3.102 11.955 13.188 1.00 90.19 99 TRP A N 1
ATOM 750 C CA . TRP A 1 99 ? 2.952 12.879 14.314 1.00 90.19 99 TRP A CA 1
ATOM 751 C C . TRP A 1 99 ? 3.196 14.345 13.950 1.00 90.19 99 TRP A C 1
ATOM 753 O O . TRP A 1 99 ? 2.608 15.222 14.585 1.00 90.19 99 TRP A O 1
ATOM 763 N N . THR A 1 100 ? 3.988 14.636 12.913 1.00 85.88 100 THR A N 1
ATOM 764 C CA . THR A 1 100 ? 4.114 16.009 12.385 1.00 85.88 100 THR A CA 1
ATOM 765 C C . THR A 1 100 ? 2.851 16.505 11.675 1.00 85.88 100 THR A C 1
ATOM 767 O O . THR A 1 100 ? 2.658 17.711 11.559 1.00 85.88 100 THR A O 1
ATOM 770 N N . HIS A 1 101 ? 1.982 15.600 11.213 1.00 80.12 101 HIS A N 1
ATOM 771 C CA . HIS A 1 101 ? 0.720 15.939 10.549 1.00 80.12 101 HIS A CA 1
ATOM 772 C C . HIS A 1 101 ? -0.480 15.964 11.503 1.00 80.12 101 HIS A C 1
ATOM 774 O O . HIS A 1 101 ? -1.463 16.653 11.234 1.00 80.12 101 HIS A O 1
ATOM 780 N N . VAL A 1 102 ? -0.400 15.246 12.625 1.00 82.12 102 VAL A N 1
ATOM 781 C CA . VAL A 1 102 ? -1.438 15.206 13.661 1.00 82.12 102 VAL A CA 1
ATOM 782 C C . VAL A 1 102 ? -1.004 16.080 14.838 1.00 82.12 102 VAL A C 1
ATOM 784 O O . VAL A 1 102 ? -0.332 15.613 15.753 1.00 82.12 102 VAL A O 1
ATOM 787 N N . GLU A 1 103 ? -1.355 17.366 14.817 1.00 74.62 103 GLU A N 1
ATOM 788 C CA . GLU A 1 103 ? -0.944 18.325 15.860 1.00 74.62 103 GLU A CA 1
ATOM 789 C C . GLU A 1 103 ? -1.802 18.241 17.137 1.00 74.62 103 GLU A C 1
ATOM 791 O O . GLU A 1 103 ? -1.305 18.472 18.239 1.00 74.62 103 GLU A O 1
ATOM 796 N N . SER A 1 104 ? -3.084 17.891 17.001 1.00 82.62 104 SER A N 1
ATOM 797 C CA . SER A 1 104 ? -4.051 17.885 18.106 1.00 82.62 104 SER A CA 1
ATOM 798 C C . SER A 1 104 ? -3.783 16.742 19.092 1.00 82.62 104 SER A C 1
ATOM 800 O O . SER A 1 104 ? -3.807 15.571 18.715 1.00 82.62 104 SER A O 1
ATOM 802 N N . MET A 1 105 ? -3.557 17.073 20.370 1.00 84.81 105 MET A N 1
ATOM 803 C CA . MET A 1 105 ? -3.357 16.082 21.439 1.00 84.81 105 MET A CA 1
ATOM 804 C C . MET A 1 105 ? -4.531 15.093 21.565 1.00 84.81 105 MET A C 1
ATOM 806 O O . MET A 1 105 ? -4.258 13.894 21.561 1.00 84.81 105 MET A O 1
ATOM 810 N N . PRO A 1 106 ? -5.808 15.535 21.567 1.00 89.62 106 PRO A N 1
ATOM 811 C CA . PRO A 1 106 ? -6.951 14.624 21.506 1.00 89.62 106 PRO A CA 1
ATOM 812 C C . PRO A 1 106 ? -6.902 13.622 20.347 1.00 89.62 106 PRO A C 1
ATOM 814 O O . PRO A 1 106 ? -7.231 12.456 20.534 1.00 89.62 106 PRO A O 1
ATOM 817 N N . GLU A 1 107 ? -6.464 14.045 19.157 1.00 87.81 107 GLU A N 1
ATOM 818 C CA . GLU A 1 107 ? -6.371 13.146 18.001 1.00 87.81 107 GLU A CA 1
ATOM 819 C C . GLU A 1 107 ? -5.245 12.122 18.176 1.00 87.81 107 GLU A C 1
ATOM 821 O O . GLU A 1 107 ? -5.409 10.948 17.853 1.00 87.81 107 GLU A O 1
ATOM 826 N N . ARG A 1 108 ? -4.104 12.541 18.735 1.00 93.38 108 ARG A N 1
ATOM 827 C CA . ARG A 1 108 ? -3.001 11.622 19.052 1.00 93.38 108 ARG A CA 1
ATOM 828 C C . ARG A 1 108 ? -3.421 10.570 20.070 1.00 93.38 108 ARG A C 1
ATOM 830 O O . ARG A 1 108 ? -3.059 9.406 19.920 1.00 93.38 108 ARG A O 1
ATOM 837 N N . ASP A 1 109 ? -4.165 10.976 21.091 1.00 95.31 109 ASP A N 1
ATOM 838 C CA . ASP A 1 109 ? -4.662 10.062 22.116 1.00 95.31 109 ASP A CA 1
ATOM 839 C C . ASP A 1 109 ? -5.691 9.093 21.529 1.00 95.31 109 ASP A C 1
ATOM 841 O O . ASP A 1 109 ? -5.600 7.891 21.777 1.00 95.31 109 ASP A O 1
ATOM 845 N N . LEU A 1 110 ? -6.571 9.577 20.646 1.00 94.50 110 LEU A N 1
ATOM 846 C CA . LEU A 1 110 ? -7.504 8.729 19.909 1.00 94.50 110 LEU A CA 1
ATOM 847 C C . LEU A 1 110 ? -6.782 7.682 19.053 1.00 94.50 110 LEU A C 1
ATOM 849 O O . LEU A 1 110 ? -7.159 6.512 19.080 1.00 94.50 110 LEU A O 1
ATOM 853 N N . ILE A 1 111 ? -5.735 8.073 18.317 1.00 96.69 111 ILE A N 1
ATOM 854 C CA . ILE A 1 111 ? -4.927 7.135 17.524 1.00 96.69 111 ILE A CA 1
ATOM 855 C C . ILE A 1 111 ? -4.318 6.065 18.429 1.00 96.69 111 ILE A C 1
ATOM 857 O O . ILE A 1 111 ? -4.444 4.883 18.130 1.00 96.69 111 ILE A O 1
ATOM 861 N N . ARG A 1 112 ? -3.705 6.451 19.554 1.00 96.94 112 ARG A N 1
ATOM 862 C CA . ARG A 1 112 ? -3.099 5.491 20.496 1.00 96.94 112 ARG A CA 1
ATOM 863 C C . ARG A 1 112 ? -4.118 4.538 21.116 1.00 96.94 112 ARG A C 1
ATOM 865 O O . ARG A 1 112 ? -3.774 3.398 21.405 1.00 96.94 112 ARG A O 1
ATOM 872 N N . GLU A 1 113 ? -5.342 5.004 21.345 1.00 97.62 113 GLU A N 1
ATOM 873 C CA . GLU A 1 113 ? -6.427 4.188 21.893 1.00 97.62 113 GLU A CA 1
ATOM 874 C C . GLU A 1 113 ? -7.017 3.229 20.848 1.00 97.62 113 GLU A C 1
ATOM 876 O O . GLU A 1 113 ? -7.387 2.104 21.181 1.00 97.62 113 GLU A O 1
ATOM 881 N N . ARG A 1 114 ? -7.146 3.674 19.592 1.00 97.56 114 ARG A N 1
ATOM 882 C CA . ARG A 1 114 ? -7.964 2.999 18.569 1.00 97.56 114 ARG A CA 1
ATOM 883 C C . ARG A 1 114 ? -7.179 2.296 17.477 1.00 97.56 114 ARG A C 1
ATOM 885 O O . ARG A 1 114 ? -7.766 1.501 16.747 1.00 97.56 114 ARG A O 1
ATOM 892 N N . VAL A 1 115 ? -5.886 2.569 17.358 1.00 98.44 115 VAL A N 1
ATOM 893 C CA . VAL A 1 115 ? -5.030 1.994 16.324 1.00 98.44 115 VAL A CA 1
ATOM 894 C C . VAL A 1 115 ? -3.867 1.267 16.976 1.00 98.44 115 VAL A C 1
ATOM 896 O O . VAL A 1 115 ? -3.081 1.840 17.730 1.00 98.44 115 VAL A O 1
ATOM 899 N N . ARG A 1 116 ? -3.712 -0.011 16.632 1.00 98.31 116 ARG A N 1
ATOM 900 C CA . ARG A 1 116 ? -2.502 -0.766 16.939 1.00 98.31 116 ARG A CA 1
ATOM 901 C C . ARG A 1 116 ? -1.403 -0.333 15.973 1.00 98.31 116 ARG A C 1
ATOM 903 O O . ARG A 1 116 ? -1.343 -0.805 14.840 1.00 98.31 116 ARG A O 1
ATOM 910 N N . LEU A 1 117 ? -0.546 0.569 16.439 1.00 98.25 117 LEU A N 1
ATOM 911 C CA . LEU A 1 117 ? 0.632 1.024 15.708 1.00 98.25 117 LEU A CA 1
ATOM 912 C C . LEU A 1 117 ? 1.747 -0.026 15.798 1.00 98.25 117 LEU A C 1
ATOM 914 O O . LEU A 1 117 ? 2.162 -0.409 16.893 1.00 98.25 117 LEU A O 1
ATOM 918 N N . VAL A 1 118 ? 2.232 -0.486 14.648 1.00 98.00 118 VAL A N 1
ATOM 919 C CA . VAL A 1 118 ? 3.338 -1.441 14.521 1.00 98.00 118 VAL A CA 1
ATOM 920 C C . VAL A 1 118 ? 4.483 -0.741 13.800 1.00 98.00 118 VAL A C 1
ATOM 922 O O . VAL A 1 118 ? 4.430 -0.544 12.590 1.00 98.00 118 VAL A O 1
ATOM 925 N N . GLU A 1 119 ? 5.506 -0.331 14.554 1.00 97.69 119 GLU A N 1
ATOM 926 C CA . GLU A 1 119 ? 6.630 0.423 13.990 1.00 97.69 119 GLU A CA 1
ATOM 927 C C . GLU A 1 119 ? 7.716 -0.513 13.430 1.00 97.69 119 GLU A C 1
ATOM 929 O O . GLU A 1 119 ? 8.700 -0.835 14.106 1.00 97.69 119 GLU A O 1
ATOM 934 N N . ALA A 1 120 ? 7.521 -0.982 12.201 1.00 97.56 120 ALA A N 1
ATOM 935 C CA . ALA A 1 120 ? 8.342 -1.989 11.540 1.00 97.56 120 ALA A CA 1
ATOM 936 C C . ALA A 1 120 ? 8.255 -1.882 10.008 1.00 97.56 120 ALA A C 1
ATOM 938 O O . ALA A 1 120 ? 7.324 -1.298 9.455 1.00 97.56 120 ALA A O 1
ATOM 939 N N . GLY A 1 121 ? 9.221 -2.481 9.311 1.00 96.62 121 GLY A N 1
ATOM 940 C CA . GLY A 1 121 ? 9.126 -2.704 7.871 1.00 96.62 121 GLY A CA 1
ATOM 941 C C . GLY A 1 121 ? 8.033 -3.727 7.569 1.00 96.62 121 GLY A C 1
ATOM 942 O O . GLY A 1 121 ? 7.925 -4.742 8.256 1.00 96.62 121 GLY A O 1
ATOM 943 N N . THR A 1 122 ? 7.222 -3.481 6.540 1.00 97.00 122 THR A N 1
ATOM 944 C CA . THR A 1 122 ? 6.187 -4.436 6.107 1.00 97.00 122 THR A CA 1
ATOM 945 C C . THR A 1 122 ? 6.801 -5.740 5.602 1.00 97.00 122 THR A C 1
ATOM 947 O O . THR A 1 122 ? 6.238 -6.804 5.839 1.00 97.00 122 THR A O 1
ATOM 950 N N . VAL A 1 123 ? 7.976 -5.655 4.978 1.00 96.62 123 VAL A N 1
ATOM 951 C CA . VAL A 1 123 ? 8.737 -6.766 4.392 1.00 96.62 123 VAL A CA 1
ATOM 952 C C . VAL A 1 123 ? 10.197 -6.718 4.860 1.00 96.62 123 VAL A C 1
ATOM 954 O O . VAL A 1 123 ? 10.679 -5.655 5.259 1.00 96.62 123 VAL A O 1
ATOM 957 N N . SER A 1 124 ? 10.908 -7.846 4.822 1.00 97.31 124 SER A N 1
ATOM 958 C CA . SER A 1 124 ? 12.353 -7.913 5.093 1.00 97.31 124 SER A CA 1
ATOM 959 C C . SER A 1 124 ? 13.197 -7.568 3.867 1.00 97.31 124 SER A C 1
ATOM 961 O O . SER A 1 124 ? 12.729 -7.591 2.721 1.00 97.31 124 SER A O 1
ATOM 963 N N . ALA A 1 125 ? 14.488 -7.306 4.091 1.00 97.50 125 ALA A N 1
ATOM 964 C CA . ALA A 1 125 ? 15.445 -7.132 3.003 1.00 97.50 125 ALA A CA 1
ATOM 965 C C . ALA A 1 125 ? 15.586 -8.403 2.151 1.00 97.50 125 ALA A C 1
ATOM 967 O O . ALA A 1 125 ? 15.751 -8.317 0.933 1.00 97.50 125 ALA A O 1
ATOM 968 N N . GLU A 1 126 ? 15.505 -9.586 2.770 1.00 97.69 126 GLU A N 1
ATOM 969 C CA . GLU A 1 126 ? 15.568 -10.866 2.060 1.00 97.69 126 GLU A CA 1
ATOM 970 C C . GLU A 1 126 ? 14.376 -11.052 1.122 1.00 97.69 126 GLU A C 1
ATOM 972 O O . GLU A 1 126 ? 14.576 -11.405 -0.041 1.00 97.69 126 GLU A O 1
ATOM 977 N N . GLN A 1 127 ? 13.155 -10.757 1.579 1.00 96.94 127 GLN A N 1
ATOM 978 C CA . GLN A 1 127 ? 11.971 -10.847 0.727 1.00 96.94 127 GLN A CA 1
ATOM 979 C C . GLN A 1 127 ? 12.055 -9.862 -0.447 1.00 96.94 127 GLN A C 1
ATOM 981 O O . GLN A 1 127 ? 11.794 -10.254 -1.584 1.00 96.94 127 GLN A O 1
ATOM 986 N N . LEU A 1 128 ? 12.477 -8.612 -0.204 1.00 95.81 128 LEU A N 1
ATOM 987 C CA . LEU A 1 128 ? 12.636 -7.616 -1.269 1.00 95.81 128 LEU A CA 1
ATOM 988 C C . LEU A 1 128 ? 13.692 -8.055 -2.297 1.00 95.81 128 LEU A C 1
ATOM 990 O O . LEU A 1 128 ? 13.460 -7.985 -3.505 1.00 95.81 128 LEU A O 1
ATOM 994 N N . ARG A 1 129 ? 14.840 -8.557 -1.821 1.00 96.69 129 ARG A N 1
ATOM 995 C CA . ARG A 1 129 ? 15.917 -9.088 -2.667 1.00 96.69 129 ARG A CA 1
ATOM 996 C C . ARG A 1 129 ? 15.462 -10.307 -3.461 1.00 96.69 129 ARG A C 1
ATOM 998 O O . ARG A 1 129 ? 15.797 -10.414 -4.634 1.00 96.69 129 ARG A O 1
ATOM 1005 N N . SER A 1 130 ? 14.718 -11.216 -2.838 1.00 96.19 130 SER A N 1
ATOM 1006 C CA . SER A 1 130 ? 14.186 -12.402 -3.505 1.00 96.19 130 SER A CA 1
ATOM 1007 C C . SER A 1 130 ? 13.178 -12.016 -4.582 1.00 96.19 130 SER A C 1
ATOM 1009 O O . SER A 1 130 ? 13.264 -12.533 -5.689 1.00 96.19 130 SER A O 1
ATOM 1011 N N . PHE A 1 131 ? 12.285 -11.065 -4.297 1.00 95.50 131 PHE A N 1
ATOM 1012 C CA . PHE A 1 131 ? 11.280 -10.614 -5.252 1.00 95.50 131 PHE A CA 1
ATOM 1013 C C . PHE A 1 131 ? 11.913 -9.930 -6.467 1.00 95.50 131 PHE A C 1
ATOM 1015 O O . PHE A 1 131 ? 11.650 -10.336 -7.587 1.00 95.50 131 PHE A O 1
ATOM 1022 N N . TYR A 1 132 ? 12.796 -8.946 -6.279 1.00 94.31 132 TYR A N 1
ATOM 1023 C CA . TYR A 1 132 ? 13.387 -8.203 -7.404 1.00 94.31 132 TYR A CA 1
ATOM 1024 C C . TYR A 1 132 ? 14.657 -8.831 -7.996 1.00 94.31 132 TYR A C 1
ATOM 1026 O O . TYR A 1 132 ? 15.174 -8.336 -8.996 1.00 94.31 132 TYR A O 1
ATOM 1034 N N . GLY A 1 133 ? 15.185 -9.890 -7.378 1.00 92.25 133 GLY A N 1
ATOM 1035 C CA . GLY A 1 133 ? 16.403 -10.580 -7.807 1.00 92.25 133 GLY A CA 1
ATOM 1036 C C . GLY A 1 133 ? 16.176 -11.753 -8.763 1.00 92.25 133 GLY A C 1
ATOM 1037 O O . GLY A 1 133 ? 17.157 -12.325 -9.237 1.00 92.25 133 GLY A O 1
ATOM 1038 N N . VAL A 1 134 ? 14.924 -12.137 -9.041 1.00 90.69 134 VAL A N 1
ATOM 1039 C CA . VAL A 1 134 ? 14.617 -13.169 -10.047 1.00 90.69 134 VAL A CA 1
ATOM 1040 C C . VAL A 1 134 ? 14.761 -12.623 -11.467 1.00 90.69 134 VAL A C 1
ATOM 1042 O O . VAL A 1 134 ? 14.600 -11.429 -11.707 1.00 90.69 134 VAL A O 1
ATOM 1045 N N . GLU A 1 135 ? 15.013 -13.515 -12.429 1.00 89.88 135 GLU A N 1
ATOM 1046 C CA . GLU A 1 135 ? 15.093 -13.145 -13.851 1.00 89.88 135 GLU A CA 1
ATOM 1047 C C . GLU A 1 135 ? 13.769 -12.578 -14.384 1.00 89.88 135 GLU A C 1
ATOM 1049 O O . GLU A 1 135 ? 13.780 -11.723 -15.263 1.00 89.88 135 GLU A O 1
ATOM 1054 N N . GLY A 1 136 ? 12.635 -13.013 -13.825 1.00 93.44 136 GLY A N 1
ATOM 1055 C CA . GLY A 1 136 ? 11.322 -12.443 -14.090 1.00 93.44 136 GLY A CA 1
ATOM 1056 C C . GLY A 1 136 ? 10.193 -13.198 -13.389 1.00 93.44 136 GLY A C 1
ATOM 1057 O O . GLY A 1 136 ? 10.349 -14.344 -12.965 1.00 93.44 136 GLY A O 1
ATOM 1058 N N . HIS A 1 137 ? 9.033 -12.555 -13.276 1.00 95.38 137 HIS A N 1
ATOM 1059 C CA . HIS A 1 137 ? 7.823 -13.146 -12.705 1.00 95.38 137 HIS A CA 1
ATOM 1060 C C . HIS A 1 137 ? 6.882 -13.615 -13.813 1.00 95.38 137 HIS A C 1
ATOM 1062 O O . HIS A 1 137 ? 6.537 -12.839 -14.700 1.00 95.38 137 HIS A O 1
ATOM 1068 N N . GLY A 1 138 ? 6.402 -14.858 -13.742 1.00 96.12 138 GLY A N 1
ATOM 1069 C CA . GLY A 1 138 ? 5.376 -15.371 -14.665 1.00 96.12 138 GLY A CA 1
ATOM 1070 C C . GLY A 1 138 ? 3.952 -14.887 -14.350 1.00 96.12 138 GLY A C 1
ATOM 1071 O O . GLY A 1 138 ? 3.056 -14.979 -15.195 1.00 96.12 138 GLY A O 1
ATOM 1072 N N . SER A 1 139 ? 3.737 -14.342 -13.151 1.00 96.12 139 SER A N 1
ATOM 1073 C CA . SER A 1 139 ? 2.451 -13.815 -12.698 1.00 96.12 139 SER A CA 1
ATOM 1074 C C . SER A 1 139 ? 2.606 -12.780 -11.588 1.00 96.12 139 SER A C 1
ATOM 1076 O O . SER A 1 139 ? 3.555 -12.866 -10.813 1.00 96.12 139 SER A O 1
ATOM 1078 N N . ILE A 1 140 ? 1.625 -11.885 -11.470 1.00 95.44 140 ILE A N 1
ATOM 1079 C CA . ILE A 1 140 ? 1.383 -11.024 -10.304 1.00 95.44 140 ILE A CA 1
ATOM 1080 C C . ILE A 1 140 ? -0.093 -11.159 -9.940 1.00 95.44 140 ILE A C 1
ATOM 1082 O O . ILE A 1 140 ? -0.956 -11.155 -10.810 1.00 95.44 140 ILE A O 1
ATOM 1086 N N . GLY A 1 141 ? -0.404 -11.315 -8.665 1.00 93.19 141 GLY A N 1
ATOM 1087 C CA . GLY A 1 141 ? -1.756 -11.400 -8.143 1.00 93.19 141 GLY A CA 1
ATOM 1088 C C . GLY A 1 141 ? -2.495 -12.654 -8.590 1.00 93.19 141 GLY A C 1
ATOM 1089 O O . GLY A 1 141 ? -3.704 -12.608 -8.731 1.00 93.19 141 GLY A O 1
ATOM 1090 N N . ALA A 1 142 ? -1.779 -13.753 -8.855 1.00 94.00 142 ALA A N 1
ATOM 1091 C CA . ALA A 1 142 ? -2.290 -14.938 -9.563 1.00 94.00 142 ALA A CA 1
ATOM 1092 C C . ALA A 1 142 ? -2.740 -14.699 -11.025 1.00 94.00 142 ALA A C 1
ATOM 1094 O O . ALA A 1 142 ? -3.276 -15.608 -11.660 1.00 94.00 142 ALA A O 1
ATOM 1095 N N . VAL A 1 143 ? -2.448 -13.529 -11.597 1.00 96.75 143 VAL A N 1
ATOM 1096 C CA . VAL A 1 143 ? -2.701 -13.196 -13.003 1.00 96.75 143 VAL A CA 1
ATOM 1097 C C . VAL A 1 143 ? -1.428 -13.389 -13.814 1.00 96.75 143 VAL A C 1
ATOM 1099 O O . VAL A 1 143 ? -0.356 -12.913 -13.440 1.00 96.75 143 VAL A O 1
ATOM 1102 N N . ARG A 1 144 ? -1.530 -14.069 -14.960 1.00 97.25 144 ARG A N 1
ATOM 1103 C CA . ARG A 1 144 ? -0.395 -14.266 -15.874 1.00 97.25 144 ARG A CA 1
ATOM 1104 C C . ARG A 1 144 ? 0.026 -12.937 -16.498 1.00 97.25 144 ARG A C 1
ATOM 1106 O O . ARG A 1 144 ? -0.822 -12.146 -16.905 1.00 97.25 144 ARG A O 1
ATOM 1113 N N . ILE A 1 145 ? 1.328 -12.732 -16.697 1.00 95.62 145 ILE A N 1
ATOM 1114 C CA . ILE A 1 145 ? 1.833 -11.474 -17.280 1.00 95.62 145 ILE A CA 1
ATOM 1115 C C . ILE A 1 145 ? 1.276 -11.192 -18.680 1.00 95.62 145 ILE A C 1
ATOM 1117 O O . ILE A 1 145 ? 1.039 -10.036 -19.019 1.00 95.62 145 ILE A O 1
ATOM 1121 N N . ALA A 1 146 ? 0.989 -12.230 -19.470 1.00 94.38 146 ALA A N 1
ATOM 1122 C CA . ALA A 1 146 ? 0.358 -12.080 -20.783 1.00 94.38 146 ALA A CA 1
ATOM 1123 C C . ALA A 1 146 ? -1.020 -11.391 -20.722 1.00 94.38 146 ALA A C 1
ATOM 1125 O O . ALA A 1 146 ? -1.365 -10.645 -21.636 1.00 94.38 146 ALA A O 1
ATOM 1126 N N . ASP A 1 147 ? -1.778 -11.619 -19.647 1.00 94.94 147 ASP A N 1
ATOM 1127 C CA . ASP A 1 147 ? -3.098 -11.019 -19.431 1.00 94.94 147 ASP A CA 1
ATOM 1128 C C . ASP A 1 147 ? -2.972 -9.634 -18.757 1.00 94.94 147 ASP A C 1
ATOM 1130 O O . ASP A 1 147 ? -3.775 -8.737 -19.003 1.00 94.94 147 ASP A O 1
ATOM 1134 N N . LEU A 1 148 ? -1.914 -9.433 -17.960 1.00 93.06 148 LEU A N 1
ATOM 1135 C CA . LEU A 1 148 ? -1.612 -8.187 -17.248 1.00 93.06 148 LEU A CA 1
ATOM 1136 C C . LEU A 1 148 ? -1.059 -7.078 -18.160 1.00 93.06 148 LEU A C 1
ATOM 1138 O O . LEU A 1 148 ? -1.378 -5.901 -17.990 1.00 93.06 148 LEU A O 1
ATOM 1142 N N . ALA A 1 149 ? -0.203 -7.439 -19.119 1.00 91.00 149 ALA A N 1
ATOM 1143 C CA . ALA A 1 149 ? 0.570 -6.488 -19.916 1.00 91.00 149 ALA A CA 1
ATOM 1144 C C . ALA A 1 149 ? -0.279 -5.447 -20.673 1.00 91.00 149 ALA A C 1
ATOM 1146 O O . ALA A 1 149 ? 0.041 -4.258 -20.575 1.00 91.00 149 ALA A O 1
ATOM 1147 N N . PRO A 1 150 ? -1.380 -5.819 -21.359 1.00 91.19 150 PRO A N 1
ATOM 1148 C CA . PRO A 1 150 ? -2.237 -4.841 -22.029 1.00 91.19 150 PRO A CA 1
ATOM 1149 C C . PRO A 1 150 ? -2.890 -3.851 -21.054 1.00 91.19 150 PRO A C 1
ATOM 1151 O O . PRO A 1 150 ? -3.093 -2.687 -21.396 1.00 91.19 150 PRO A O 1
ATOM 1154 N N . LEU A 1 151 ? -3.199 -4.298 -19.834 1.00 91.69 151 LEU A N 1
ATOM 1155 C CA . LEU A 1 151 ? -3.839 -3.471 -18.814 1.00 91.69 151 LEU A CA 1
ATOM 1156 C C . LEU A 1 151 ? -2.856 -2.467 -18.211 1.00 91.69 151 LEU A C 1
ATOM 1158 O O . LEU A 1 151 ? -3.236 -1.321 -17.992 1.00 91.69 151 LEU A O 1
ATOM 1162 N N . MET A 1 152 ? -1.589 -2.843 -18.008 1.00 88.44 152 MET A N 1
ATOM 1163 C CA . MET A 1 152 ? -0.554 -1.896 -17.567 1.00 88.44 152 MET A CA 1
ATOM 1164 C C . MET A 1 152 ? -0.412 -0.715 -18.539 1.00 88.44 152 MET A C 1
ATOM 1166 O O . MET A 1 152 ? -0.381 0.438 -18.110 1.00 88.44 152 MET A O 1
ATOM 1170 N N . ASP A 1 153 ? -0.385 -0.987 -19.847 1.00 84.31 153 ASP A N 1
ATOM 1171 C CA . ASP A 1 153 ? -0.326 0.065 -20.869 1.00 84.31 153 ASP A CA 1
ATOM 1172 C C . ASP A 1 153 ? -1.592 0.938 -20.872 1.00 84.31 153 ASP A C 1
ATOM 1174 O O . ASP A 1 153 ? -1.498 2.164 -21.003 1.00 84.31 153 ASP A O 1
ATOM 1178 N N . ALA A 1 154 ? -2.773 0.340 -20.677 1.00 85.38 154 ALA A N 1
ATOM 1179 C CA . ALA A 1 154 ? -4.030 1.079 -20.559 1.00 85.38 154 ALA A CA 1
ATOM 1180 C C . ALA A 1 154 ? -4.023 2.031 -19.348 1.00 85.38 154 ALA A C 1
ATOM 1182 O O . ALA A 1 154 ? -4.297 3.220 -19.506 1.00 85.38 154 ALA A O 1
ATOM 1183 N N . TRP A 1 155 ? -3.615 1.557 -18.163 1.00 83.56 155 TRP A N 1
ATOM 1184 C CA . TRP A 1 155 ? -3.527 2.379 -16.948 1.00 83.56 155 TRP A CA 1
ATOM 1185 C C . TRP A 1 155 ? -2.657 3.619 -17.152 1.00 83.56 155 TRP A C 1
ATOM 1187 O O . TRP A 1 155 ? -3.068 4.734 -16.824 1.00 83.56 155 TRP A O 1
ATOM 1197 N N . ILE A 1 156 ? -1.470 3.438 -17.729 1.00 77.94 156 ILE A N 1
ATOM 1198 C CA . ILE A 1 156 ? -0.536 4.544 -17.930 1.00 77.94 156 ILE A CA 1
ATOM 1199 C C . ILE A 1 156 ? -1.012 5.501 -19.023 1.00 77.94 156 ILE A C 1
ATOM 1201 O O . ILE A 1 156 ? -0.964 6.716 -18.830 1.00 77.94 156 ILE A O 1
ATOM 1205 N N . SER A 1 157 ? -1.494 4.982 -20.154 1.00 77.06 157 SER A N 1
ATOM 1206 C CA . SER A 1 157 ? -1.924 5.822 -21.279 1.00 77.06 157 SER A CA 1
ATOM 1207 C C . SER A 1 157 ? -3.180 6.643 -20.982 1.00 77.06 157 SER A C 1
ATOM 1209 O O . SER A 1 157 ? -3.303 7.764 -21.478 1.00 77.06 157 SER A O 1
ATOM 1211 N N . GLU A 1 158 ? -4.095 6.117 -20.169 1.00 77.75 158 GLU A N 1
ATOM 1212 C CA . GLU A 1 158 ? -5.353 6.789 -19.846 1.00 77.75 158 GLU A CA 1
ATOM 1213 C C . GLU A 1 158 ? -5.234 7.765 -18.674 1.00 77.75 158 GLU A C 1
ATOM 1215 O O . GLU A 1 158 ? -5.991 8.736 -18.620 1.00 77.75 158 GLU A O 1
ATOM 1220 N N . ARG A 1 159 ? -4.330 7.506 -17.717 1.00 75.19 159 ARG A N 1
ATOM 1221 C CA . ARG A 1 159 ? -4.404 8.138 -16.388 1.00 75.19 159 ARG A CA 1
ATOM 1222 C C . ARG A 1 159 ? -3.107 8.781 -15.905 1.00 75.19 159 ARG A C 1
ATOM 1224 O O . ARG A 1 159 ? -3.144 9.543 -14.941 1.00 75.19 159 ARG A O 1
ATOM 1231 N N . CYS A 1 160 ? -1.975 8.556 -16.575 1.00 69.88 160 CYS A N 1
ATOM 1232 C CA . CYS A 1 160 ? -0.714 9.201 -16.210 1.00 69.88 160 CYS A CA 1
ATOM 1233 C C . CYS A 1 160 ? -0.346 10.356 -17.158 1.00 69.88 160 CYS A C 1
ATOM 1235 O O . CYS A 1 160 ? -0.478 10.239 -18.378 1.00 69.88 160 CYS A O 1
ATOM 1237 N N . PRO A 1 161 ? 0.222 11.464 -16.641 1.00 66.31 161 PRO A N 1
ATOM 1238 C CA . PRO A 1 161 ? 0.794 12.511 -17.480 1.00 66.31 161 PRO A CA 1
ATOM 1239 C C . PRO A 1 161 ? 1.950 11.966 -18.337 1.00 66.31 161 PRO A C 1
ATOM 1241 O O . PRO A 1 161 ? 3.060 11.728 -17.850 1.00 66.31 161 PRO A O 1
ATOM 1244 N N . TRP A 1 162 ? 1.703 11.810 -19.640 1.00 63.81 162 TRP A N 1
ATOM 1245 C CA . TRP A 1 162 ? 2.639 11.186 -20.585 1.00 63.81 162 TRP A CA 1
ATOM 1246 C C . TRP A 1 162 ? 4.085 11.730 -20.567 1.00 63.81 162 TRP A C 1
ATOM 1248 O O . TRP A 1 162 ? 5.018 10.933 -20.686 1.00 63.81 162 TRP A O 1
ATOM 1258 N N . PRO A 1 163 ? 4.332 13.049 -20.409 1.00 64.75 163 PRO A N 1
ATOM 1259 C CA . PRO A 1 163 ? 5.693 13.588 -20.384 1.00 64.75 163 PRO A CA 1
ATOM 1260 C C . PRO A 1 163 ? 6.586 12.994 -19.288 1.00 64.75 163 PRO A C 1
ATOM 1262 O O . PRO A 1 163 ? 7.793 12.890 -19.480 1.00 64.75 163 PRO A O 1
ATOM 1265 N N . MET A 1 164 ? 6.016 12.583 -18.153 1.00 63.53 164 MET A N 1
ATOM 1266 C CA . MET A 1 164 ? 6.797 12.053 -17.034 1.00 63.53 164 MET A CA 1
ATOM 1267 C C . MET A 1 164 ? 7.130 10.570 -17.206 1.00 63.53 164 MET A C 1
ATOM 1269 O O . MET A 1 164 ? 8.241 10.152 -16.887 1.00 63.53 164 MET A O 1
ATOM 1273 N N . TRP A 1 165 ? 6.201 9.789 -17.762 1.00 68.75 165 TRP A N 1
ATOM 1274 C CA . TRP A 1 165 ? 6.458 8.393 -18.115 1.00 68.75 165 TRP A CA 1
ATOM 1275 C C . TRP A 1 165 ? 7.416 8.264 -19.299 1.00 68.75 165 TRP A C 1
ATOM 1277 O O . TRP A 1 165 ? 8.206 7.329 -19.355 1.00 68.75 165 TRP A O 1
ATOM 1287 N N . ARG A 1 166 ? 7.426 9.245 -20.207 1.00 67.50 166 ARG A N 1
ATOM 1288 C CA . ARG A 1 166 ? 8.396 9.293 -21.302 1.00 67.50 166 ARG A CA 1
ATOM 1289 C C . ARG A 1 166 ? 9.838 9.235 -20.791 1.00 67.50 166 ARG A C 1
ATOM 1291 O O . ARG A 1 166 ? 10.605 8.444 -21.317 1.00 67.50 166 ARG A O 1
ATOM 1298 N N . ALA A 1 167 ? 10.172 9.966 -19.726 1.00 67.50 167 ALA A N 1
ATOM 1299 C CA . ALA A 1 167 ? 11.509 9.926 -19.128 1.00 67.50 167 ALA A CA 1
ATOM 1300 C C . ALA A 1 167 ? 11.880 8.541 -18.556 1.00 67.50 167 ALA A C 1
ATOM 1302 O O . ALA A 1 167 ? 13.053 8.183 -18.534 1.00 67.50 167 ALA A O 1
ATOM 1303 N N . ALA A 1 168 ? 10.897 7.755 -18.099 1.00 66.44 168 ALA A N 1
ATOM 1304 C CA . ALA A 1 168 ? 11.116 6.374 -17.668 1.00 66.44 168 ALA A CA 1
ATOM 1305 C C . ALA A 1 168 ? 11.223 5.406 -18.864 1.00 66.44 168 ALA A C 1
ATOM 1307 O O . ALA A 1 168 ? 12.069 4.519 -18.855 1.00 66.44 168 ALA A O 1
ATOM 1308 N N . CYS A 1 169 ? 10.428 5.596 -19.922 1.00 65.31 169 CYS A N 1
ATOM 1309 C CA . CYS A 1 169 ? 10.497 4.789 -21.147 1.00 65.31 169 CYS A CA 1
ATOM 1310 C C . CYS A 1 169 ? 11.759 5.062 -21.985 1.00 65.31 169 CYS A C 1
ATOM 1312 O O . CYS A 1 169 ? 12.280 4.146 -22.619 1.00 65.31 169 CYS A O 1
ATOM 1314 N N . GLU A 1 170 ? 12.274 6.294 -21.971 1.00 67.50 170 GLU A N 1
ATOM 1315 C CA . GLU A 1 170 ? 13.522 6.689 -22.643 1.00 67.50 170 GLU A CA 1
ATOM 1316 C C . GLU A 1 170 ? 14.747 5.936 -22.094 1.00 67.50 170 GLU A C 1
ATOM 1318 O O . GLU A 1 170 ? 15.755 5.832 -22.790 1.00 67.50 170 GLU A O 1
ATOM 1323 N N . LEU A 1 171 ? 14.649 5.340 -20.897 1.00 62.69 171 LEU A N 1
ATOM 1324 C CA . LEU A 1 171 ? 15.677 4.457 -20.338 1.00 62.69 171 LEU A CA 1
ATOM 1325 C C . LEU A 1 171 ? 15.744 3.078 -21.022 1.00 62.69 171 LEU A C 1
ATOM 1327 O O . LEU A 1 171 ? 16.751 2.394 -20.855 1.00 62.69 171 LEU A O 1
ATOM 1331 N N . ALA A 1 172 ? 14.711 2.647 -21.760 1.00 59.28 172 ALA A N 1
ATOM 1332 C CA . ALA A 1 172 ? 14.596 1.257 -22.221 1.00 59.28 172 ALA A CA 1
ATOM 1333 C C . ALA A 1 172 ? 14.783 1.020 -23.722 1.00 59.28 172 ALA A C 1
ATOM 1335 O O . ALA A 1 172 ? 15.362 -0.004 -24.072 1.00 59.28 172 ALA A O 1
ATOM 1336 N N . ALA A 1 173 ? 14.329 1.909 -24.614 1.00 54.69 173 ALA A N 1
ATOM 1337 C CA . ALA A 1 173 ? 14.607 1.817 -26.057 1.00 54.69 173 ALA A CA 1
ATOM 1338 C C . ALA A 1 173 ? 14.021 3.005 -26.846 1.00 54.69 173 ALA A C 1
ATOM 1340 O O . ALA A 1 173 ? 13.025 3.596 -26.425 1.00 54.69 173 ALA A O 1
ATOM 1341 N N . PRO A 1 174 ? 14.545 3.306 -28.052 1.00 55.56 174 PRO A N 1
ATOM 1342 C CA . PRO A 1 174 ? 13.851 4.154 -29.018 1.00 55.56 174 PRO A CA 1
ATOM 1343 C C . PRO A 1 174 ? 12.557 3.479 -29.518 1.00 55.56 174 PRO A C 1
ATOM 1345 O O . PRO A 1 174 ? 12.587 2.386 -30.083 1.00 55.56 174 PRO A O 1
ATOM 1348 N N . GLY A 1 175 ? 11.408 4.135 -29.336 1.00 60.88 175 GLY A N 1
ATOM 1349 C CA . GLY A 1 175 ? 10.099 3.654 -29.796 1.00 60.88 175 GLY A CA 1
ATOM 1350 C C . GLY A 1 175 ? 8.923 4.351 -29.098 1.00 60.88 175 GLY A C 1
ATOM 1351 O O . GLY A 1 175 ? 9.146 5.191 -28.226 1.00 60.88 175 GLY A O 1
ATOM 1352 N N . PRO A 1 176 ? 7.662 4.041 -29.470 1.00 61.84 176 PRO A N 1
ATOM 1353 C CA . PRO A 1 176 ? 6.505 4.532 -28.729 1.00 61.84 176 PRO A CA 1
ATOM 1354 C C . PRO A 1 176 ? 6.550 4.001 -27.284 1.00 61.84 176 PRO A C 1
ATOM 1356 O O . PRO A 1 176 ? 6.839 2.812 -27.096 1.00 61.84 176 PRO A O 1
ATOM 1359 N N . PRO A 1 177 ? 6.285 4.855 -26.279 1.00 67.75 177 PRO A N 1
ATOM 1360 C CA . PRO A 1 177 ? 6.358 4.467 -24.877 1.00 67.75 177 PRO A CA 1
ATOM 1361 C C . PRO A 1 177 ? 5.294 3.408 -24.568 1.00 67.75 177 PRO A C 1
ATOM 1363 O O . PRO A 1 177 ? 4.110 3.613 -24.824 1.00 67.75 177 PRO A O 1
ATOM 1366 N N . SER A 1 178 ? 5.734 2.270 -24.038 1.00 78.81 178 SER A N 1
ATOM 1367 C CA . SER A 1 178 ? 4.888 1.184 -23.538 1.00 78.81 178 SER A CA 1
ATOM 1368 C C . SER A 1 178 ? 5.540 0.649 -22.271 1.00 78.81 178 SER A C 1
ATOM 1370 O O . SER A 1 178 ? 6.739 0.358 -22.245 1.00 78.81 178 SER A O 1
ATOM 1372 N N . VAL A 1 179 ? 4.745 0.557 -21.215 1.00 81.44 179 VAL A N 1
ATOM 1373 C CA . VAL A 1 179 ? 5.148 -0.007 -19.931 1.00 81.44 179 VAL A CA 1
ATOM 1374 C C . VAL A 1 179 ? 5.314 -1.508 -20.055 1.00 81.44 179 VAL A C 1
ATOM 1376 O O . VAL A 1 179 ? 6.286 -2.044 -19.532 1.00 81.44 179 VAL A O 1
ATOM 1379 N N . ALA A 1 180 ? 4.456 -2.172 -20.830 1.00 84.06 180 ALA A N 1
ATOM 1380 C CA . ALA A 1 180 ? 4.646 -3.576 -21.166 1.00 84.06 180 ALA A CA 1
ATOM 1381 C C . ALA A 1 180 ? 6.006 -3.809 -21.841 1.00 84.06 180 ALA A C 1
ATOM 1383 O O . ALA A 1 180 ? 6.720 -4.725 -21.466 1.00 84.06 180 ALA A O 1
ATOM 1384 N N . ARG A 1 181 ? 6.434 -2.954 -22.777 1.00 83.56 181 ARG A N 1
ATOM 1385 C CA . ARG A 1 181 ? 7.770 -3.083 -23.392 1.00 83.56 181 ARG A CA 1
ATOM 1386 C C . ARG A 1 181 ? 8.928 -2.856 -22.423 1.00 83.56 181 ARG A C 1
ATOM 1388 O O . ARG A 1 181 ? 9.985 -3.448 -22.606 1.00 83.56 181 ARG A O 1
ATOM 1395 N N . LEU A 1 182 ? 8.751 -1.973 -21.444 1.00 84.06 182 LEU A N 1
ATOM 1396 C CA . LEU A 1 182 ? 9.763 -1.691 -20.427 1.00 84.06 182 LEU A CA 1
ATOM 1397 C C . LEU A 1 182 ? 9.886 -2.835 -19.413 1.00 84.06 182 LEU A C 1
ATOM 1399 O O . LEU A 1 182 ? 10.992 -3.165 -18.995 1.00 84.06 182 LEU A O 1
ATOM 1403 N N . LEU A 1 183 ? 8.747 -3.392 -19.001 1.00 88.81 183 LEU A N 1
ATOM 1404 C CA . LEU A 1 183 ? 8.646 -4.305 -17.868 1.00 88.81 183 LEU A CA 1
ATOM 1405 C C . LEU A 1 183 ? 8.406 -5.759 -18.268 1.00 88.81 183 LEU A C 1
ATOM 1407 O O . LEU A 1 183 ? 8.419 -6.605 -17.391 1.00 88.81 183 LEU A O 1
ATOM 1411 N N . VAL A 1 184 ? 8.161 -6.094 -19.536 1.00 91.75 184 VAL A N 1
ATOM 1412 C CA . VAL A 1 184 ? 7.890 -7.475 -19.962 1.00 91.75 184 VAL A CA 1
ATOM 1413 C C . VAL A 1 184 ? 8.950 -7.946 -20.948 1.00 91.75 184 VAL A C 1
ATOM 1415 O O . VAL A 1 184 ? 9.093 -7.396 -22.040 1.00 91.75 184 VAL A O 1
ATOM 1418 N N . GLN A 1 185 ? 9.666 -9.003 -20.569 1.00 91.56 185 GLN A N 1
ATOM 1419 C CA . GLN A 1 185 ? 10.679 -9.672 -21.384 1.00 91.56 185 GLN A CA 1
ATOM 1420 C C . GLN A 1 185 ? 10.388 -11.170 -21.402 1.00 91.56 185 GLN A C 1
ATOM 1422 O O . GLN A 1 185 ? 10.123 -11.765 -20.361 1.00 91.56 185 GLN A O 1
ATOM 1427 N N . ASP A 1 186 ? 10.359 -11.763 -22.597 1.00 91.94 186 ASP A N 1
ATOM 1428 C CA . ASP A 1 186 ? 10.110 -13.198 -22.800 1.00 91.94 186 ASP A CA 1
ATOM 1429 C C . ASP A 1 186 ? 8.872 -13.738 -22.051 1.00 91.94 186 ASP A C 1
ATOM 1431 O O . ASP A 1 186 ? 8.845 -14.856 -21.543 1.00 91.94 186 ASP A O 1
ATOM 1435 N N . GLY A 1 187 ? 7.815 -12.918 -21.978 1.00 91.75 187 GLY A N 1
ATOM 1436 C CA . GLY A 1 187 ? 6.554 -13.262 -21.312 1.00 91.75 187 GLY A CA 1
ATOM 1437 C C . GLY A 1 187 ? 6.573 -13.158 -19.784 1.00 91.75 187 GLY A C 1
ATOM 1438 O O . GLY A 1 187 ? 5.571 -13.495 -19.157 1.00 91.75 187 GLY A O 1
ATOM 1439 N N . SER A 1 188 ? 7.666 -12.669 -19.198 1.00 95.19 188 SER A N 1
ATOM 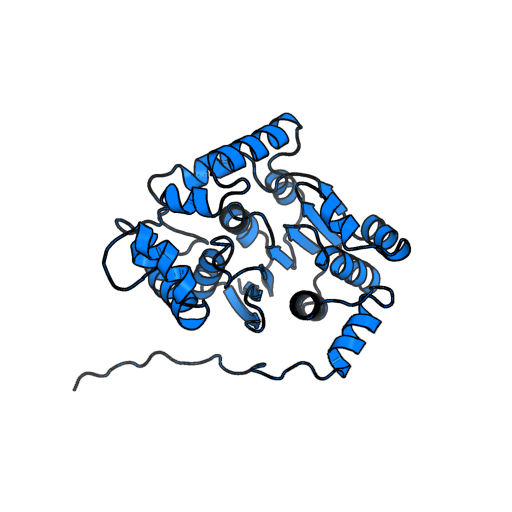1440 C CA . SER A 1 188 ? 7.829 -12.464 -17.758 1.00 95.19 188 SER A CA 1
ATOM 1441 C C . SER A 1 188 ? 7.920 -10.982 -17.413 1.00 95.19 188 SER A C 1
ATOM 1443 O O . SER A 1 188 ? 8.436 -10.185 -18.195 1.00 95.19 188 SER A O 1
ATOM 1445 N N . LEU A 1 189 ? 7.428 -10.610 -16.232 1.00 93.62 189 LEU A N 1
ATOM 1446 C CA . LEU A 1 189 ? 7.582 -9.269 -15.684 1.00 93.62 189 LEU A CA 1
ATOM 1447 C C . LEU A 1 189 ? 8.985 -9.138 -15.095 1.00 93.62 189 LEU A C 1
ATOM 1449 O O . LEU A 1 189 ? 9.365 -9.917 -14.224 1.00 93.62 189 LEU A O 1
ATOM 1453 N N . VAL A 1 190 ? 9.733 -8.154 -15.561 1.00 92.81 190 VAL A N 1
ATOM 1454 C CA . VAL A 1 190 ? 11.098 -7.849 -15.155 1.00 92.81 190 VAL A CA 1
ATOM 1455 C C . VAL A 1 190 ? 11.170 -6.423 -14.636 1.00 92.81 190 VAL A C 1
ATOM 1457 O O . VAL A 1 190 ? 10.415 -5.544 -15.056 1.00 92.81 190 VAL A O 1
ATOM 1460 N N . PHE A 1 191 ? 12.122 -6.173 -13.745 1.00 90.75 191 PHE A N 1
ATOM 1461 C CA . PHE A 1 191 ? 12.328 -4.857 -13.159 1.00 90.75 191 PHE A CA 1
ATOM 1462 C C . PHE A 1 191 ? 13.757 -4.389 -13.431 1.00 90.75 191 PHE A C 1
ATOM 1464 O O . PHE A 1 191 ? 14.675 -4.742 -12.688 1.00 90.75 191 PHE A O 1
ATOM 1471 N N . PRO A 1 192 ? 13.984 -3.598 -14.498 1.00 89.00 192 PRO A N 1
ATOM 1472 C CA . PRO A 1 192 ? 15.312 -3.090 -14.804 1.00 89.00 192 PRO A CA 1
ATOM 1473 C C . PRO A 1 192 ? 15.900 -2.342 -13.607 1.00 89.00 192 PRO A C 1
ATOM 1475 O O . PRO A 1 192 ? 15.240 -1.484 -13.017 1.00 89.00 192 PRO A O 1
ATOM 1478 N N . ARG A 1 193 ? 17.167 -2.611 -13.279 1.00 90.25 193 ARG A N 1
ATOM 1479 C CA . ARG A 1 193 ? 17.836 -2.008 -12.116 1.00 90.25 193 ARG A CA 1
ATOM 1480 C C . ARG A 1 193 ? 17.747 -0.478 -12.101 1.00 90.25 193 ARG A C 1
ATOM 1482 O O . ARG A 1 193 ? 17.443 0.095 -11.066 1.00 90.25 193 ARG A O 1
ATOM 1489 N N . ALA A 1 194 ? 17.911 0.170 -13.256 1.00 86.31 194 ALA A N 1
ATOM 1490 C CA . ALA A 1 194 ? 17.790 1.626 -13.386 1.00 86.31 194 ALA A CA 1
ATOM 1491 C C . ALA A 1 194 ? 16.404 2.163 -12.978 1.00 86.31 194 ALA A C 1
ATOM 1493 O O . ALA A 1 194 ? 16.286 3.284 -12.486 1.00 86.31 194 ALA A O 1
ATOM 1494 N N . LEU A 1 195 ? 15.353 1.367 -13.182 1.00 85.38 195 LEU A N 1
ATOM 1495 C CA . LEU A 1 195 ? 13.992 1.708 -12.792 1.00 85.38 195 LEU A CA 1
ATOM 1496 C C . LEU A 1 195 ? 13.781 1.505 -11.290 1.00 85.38 195 LEU A C 1
ATOM 1498 O O . LEU A 1 195 ? 13.200 2.368 -10.637 1.00 85.38 195 LEU A O 1
ATOM 1502 N N . LEU A 1 196 ? 14.310 0.408 -10.739 1.00 89.56 196 LEU A N 1
ATOM 1503 C CA . LEU A 1 196 ? 14.311 0.164 -9.296 1.00 89.56 196 LEU A CA 1
ATOM 1504 C C . LEU A 1 196 ? 15.063 1.267 -8.552 1.00 89.56 196 LEU A C 1
ATOM 1506 O O . LEU A 1 196 ? 14.518 1.836 -7.616 1.00 89.56 196 LEU A O 1
ATOM 1510 N N . ASP A 1 197 ? 16.259 1.643 -9.009 1.00 90.31 197 ASP A N 1
ATOM 1511 C CA . ASP A 1 197 ? 17.048 2.712 -8.390 1.00 90.31 197 ASP A CA 1
ATOM 1512 C C . ASP A 1 197 ? 16.315 4.061 -8.416 1.00 90.31 197 ASP A C 1
ATOM 1514 O O . ASP A 1 197 ? 16.336 4.802 -7.436 1.00 90.31 197 ASP A O 1
ATOM 1518 N N . ARG A 1 198 ? 15.606 4.367 -9.512 1.00 84.50 198 ARG A N 1
ATOM 1519 C CA . ARG A 1 198 ? 14.826 5.606 -9.649 1.00 84.50 198 ARG A CA 1
ATOM 1520 C C . ARG A 1 198 ? 13.714 5.733 -8.604 1.00 84.50 198 ARG A C 1
ATOM 1522 O O . ARG A 1 198 ? 13.402 6.857 -8.208 1.00 84.50 198 ARG A O 1
ATOM 1529 N N . TYR A 1 199 ? 13.101 4.616 -8.219 1.00 84.94 199 TYR A N 1
ATOM 1530 C CA . TYR A 1 199 ? 11.936 4.586 -7.329 1.00 84.94 199 TYR A CA 1
ATOM 1531 C C . TYR A 1 199 ? 12.250 4.158 -5.903 1.00 84.94 199 TYR A C 1
ATOM 1533 O O . TYR A 1 199 ? 11.458 4.405 -5.002 1.00 84.94 199 TYR A O 1
ATOM 1541 N N . ALA A 1 200 ? 13.413 3.565 -5.676 1.00 88.06 200 ALA A N 1
ATOM 1542 C CA . ALA A 1 200 ? 13.843 3.142 -4.362 1.00 88.06 200 ALA A CA 1
ATOM 1543 C C . ALA A 1 200 ? 13.962 4.311 -3.373 1.00 88.06 200 ALA A C 1
ATOM 1545 O O . ALA A 1 200 ? 14.421 5.415 -3.699 1.00 88.06 200 ALA A O 1
ATOM 1546 N N . LEU A 1 201 ? 13.632 4.030 -2.112 1.00 82.44 201 LEU A N 1
ATOM 1547 C CA . LEU A 1 201 ? 13.911 4.950 -1.018 1.00 82.44 201 LEU A CA 1
ATOM 1548 C C . LEU A 1 201 ? 15.427 5.184 -0.918 1.00 82.44 201 LEU A C 1
ATOM 1550 O O . LEU A 1 201 ? 16.207 4.242 -0.840 1.00 82.44 201 LEU A O 1
ATOM 1554 N N . GLY A 1 202 ? 15.848 6.450 -0.905 1.00 82.88 202 GLY A N 1
ATOM 1555 C CA . GLY A 1 202 ? 17.273 6.804 -0.887 1.00 82.88 202 GLY A CA 1
ATOM 1556 C C . GLY A 1 202 ? 17.936 6.848 -2.268 1.00 82.88 202 GLY A C 1
ATOM 1557 O O . GLY A 1 202 ? 19.123 7.149 -2.346 1.00 82.88 202 GLY A O 1
ATOM 1558 N N . GLY A 1 203 ? 17.179 6.628 -3.351 1.00 87.00 203 GLY A N 1
ATOM 1559 C CA . GLY A 1 203 ? 17.646 6.809 -4.730 1.00 87.00 203 GLY A CA 1
ATOM 1560 C C . GLY A 1 203 ? 18.457 5.644 -5.304 1.00 87.00 203 GLY A C 1
ATOM 1561 O O . GLY A 1 203 ? 19.049 5.795 -6.372 1.00 87.00 203 GLY A O 1
ATOM 1562 N N . SER A 1 204 ? 18.512 4.506 -4.607 1.00 93.44 204 SER A N 1
ATOM 1563 C CA . SER A 1 204 ? 19.023 3.241 -5.140 1.00 93.44 204 SER A CA 1
ATOM 1564 C C . SER A 1 204 ? 18.382 2.045 -4.434 1.00 93.44 204 SER A C 1
ATOM 1566 O O . SER A 1 204 ? 18.030 2.126 -3.255 1.00 93.44 204 SER A O 1
ATOM 1568 N N . LEU A 1 205 ? 18.251 0.919 -5.141 1.00 93.94 205 LEU A N 1
ATOM 1569 C CA . LEU A 1 205 ? 17.770 -0.336 -4.560 1.00 93.94 205 LEU A CA 1
ATOM 1570 C C . LEU A 1 205 ? 18.652 -0.765 -3.382 1.00 93.94 205 LEU A C 1
ATOM 1572 O O . LEU A 1 205 ? 18.127 -1.216 -2.370 1.00 93.94 205 LEU A O 1
ATOM 1576 N N . ASP A 1 206 ? 19.969 -0.573 -3.484 1.00 95.88 206 ASP A N 1
ATOM 1577 C CA . ASP A 1 206 ? 20.900 -0.928 -2.409 1.00 95.88 206 ASP A CA 1
ATOM 1578 C C . ASP A 1 206 ? 20.651 -0.082 -1.152 1.00 95.88 206 ASP A C 1
ATOM 1580 O O . ASP A 1 206 ? 20.591 -0.635 -0.063 1.00 95.88 206 ASP A O 1
ATOM 1584 N N . ALA A 1 207 ? 20.388 1.226 -1.280 1.00 95.06 207 ALA A N 1
ATOM 1585 C CA . ALA A 1 207 ? 20.048 2.067 -0.129 1.00 95.06 207 ALA A CA 1
ATOM 1586 C C . ALA A 1 207 ? 18.722 1.645 0.530 1.00 95.06 207 ALA A C 1
ATOM 1588 O O . ALA A 1 207 ? 18.578 1.707 1.755 1.00 95.06 207 ALA A O 1
ATOM 1589 N N . ASN A 1 208 ? 17.752 1.189 -0.269 1.00 94.06 208 ASN A N 1
ATOM 1590 C CA . ASN A 1 208 ? 16.504 0.639 0.252 1.00 94.06 208 ASN A CA 1
ATOM 1591 C C . ASN A 1 208 ? 16.736 -0.706 0.959 1.00 94.06 208 ASN A C 1
ATOM 1593 O O . ASN A 1 208 ? 16.119 -0.953 1.996 1.00 94.06 208 ASN A O 1
ATOM 1597 N N . LEU A 1 209 ? 17.608 -1.566 0.426 1.00 96.44 209 LEU A N 1
ATOM 1598 C CA . LEU A 1 209 ? 17.995 -2.819 1.071 1.00 96.44 209 LEU A CA 1
ATOM 1599 C C . LEU A 1 209 ? 18.737 -2.544 2.382 1.00 96.44 209 LEU A C 1
ATOM 1601 O O . LEU A 1 209 ? 18.332 -3.087 3.400 1.00 96.44 209 LEU A O 1
ATOM 1605 N N . ASP A 1 210 ? 19.709 -1.631 2.406 1.00 96.94 210 ASP A N 1
ATOM 1606 C CA . ASP A 1 210 ? 20.436 -1.224 3.619 1.00 96.94 210 ASP A CA 1
ATOM 1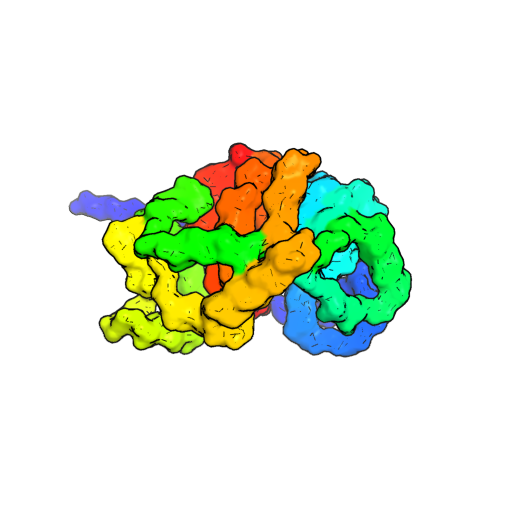607 C C . ASP A 1 210 ? 19.483 -0.712 4.714 1.00 96.94 210 ASP A C 1
ATOM 1609 O O . ASP A 1 210 ? 19.656 -0.985 5.908 1.00 96.94 210 ASP A O 1
ATOM 1613 N N . PHE A 1 211 ? 18.453 0.042 4.311 1.00 96.00 211 PHE A N 1
ATOM 1614 C CA . PHE A 1 211 ? 17.395 0.500 5.206 1.00 96.00 211 PHE A CA 1
ATOM 1615 C C . PHE A 1 211 ? 16.628 -0.673 5.830 1.00 96.00 211 PHE A C 1
ATOM 1617 O O . PHE A 1 211 ? 16.459 -0.699 7.052 1.00 96.00 211 PHE A O 1
ATOM 1624 N N . LEU A 1 212 ? 16.197 -1.644 5.019 1.00 96.69 212 LEU A N 1
ATOM 1625 C CA . LEU A 1 212 ? 15.479 -2.827 5.498 1.00 96.69 212 LEU A CA 1
ATOM 1626 C C . LEU A 1 212 ? 16.381 -3.745 6.332 1.00 96.69 212 LEU A C 1
ATOM 1628 O O . LEU A 1 212 ? 15.964 -4.189 7.391 1.00 96.69 212 LEU A O 1
ATOM 1632 N N . GLU A 1 213 ? 17.642 -3.944 5.949 1.00 97.94 213 GLU A N 1
ATOM 1633 C CA . GLU A 1 213 ? 18.610 -4.750 6.707 1.00 97.94 213 GLU A CA 1
ATOM 1634 C C . GLU A 1 213 ? 18.894 -4.164 8.092 1.00 97.94 213 GLU A C 1
ATOM 1636 O O . GLU A 1 213 ? 19.202 -4.884 9.048 1.00 97.94 213 GLU A O 1
ATOM 1641 N N . ARG A 1 214 ? 18.811 -2.837 8.235 1.00 97.75 214 ARG A N 1
ATOM 1642 C CA . ARG A 1 214 ? 18.847 -2.204 9.554 1.00 97.75 214 ARG A CA 1
ATOM 1643 C C . ARG A 1 214 ? 17.612 -2.576 10.376 1.00 97.75 214 ARG A C 1
ATOM 1645 O O . ARG A 1 214 ? 17.784 -2.979 11.522 1.00 97.75 214 ARG A O 1
ATOM 1652 N N . LEU A 1 215 ? 16.410 -2.484 9.804 1.00 97.25 215 LEU A N 1
ATOM 1653 C CA . LEU A 1 215 ? 15.176 -2.882 10.493 1.00 97.25 215 LEU A CA 1
ATOM 1654 C C . LEU A 1 215 ? 15.187 -4.373 10.860 1.00 97.25 215 LEU A C 1
ATOM 1656 O O . LEU A 1 215 ? 14.848 -4.719 11.990 1.00 97.25 215 LEU A O 1
ATOM 1660 N N . ASP A 1 216 ? 15.653 -5.241 9.961 1.00 97.62 216 ASP A N 1
ATOM 1661 C CA . ASP A 1 216 ? 15.799 -6.679 10.197 1.00 97.62 216 ASP A CA 1
ATOM 1662 C C . ASP A 1 216 ? 16.713 -6.948 11.407 1.00 97.62 216 ASP A C 1
ATOM 1664 O O . ASP A 1 216 ? 16.345 -7.692 12.317 1.00 97.62 216 ASP A O 1
ATOM 1668 N N . ARG A 1 217 ? 17.877 -6.279 11.488 1.00 98.00 217 ARG A N 1
ATOM 1669 C CA . ARG A 1 217 ? 18.803 -6.392 12.636 1.00 98.00 217 ARG A CA 1
ATOM 1670 C C . ARG A 1 217 ? 18.222 -5.870 13.950 1.00 98.00 217 ARG A C 1
ATOM 1672 O O . ARG A 1 217 ? 18.616 -6.344 15.012 1.00 98.00 217 ARG A O 1
ATOM 1679 N N . GLU A 1 218 ? 17.311 -4.905 13.887 1.00 97.25 218 GLU A N 1
ATOM 1680 C CA . GLU A 1 218 ? 16.578 -4.382 15.046 1.00 97.25 218 GLU A CA 1
ATOM 1681 C C . GLU A 1 218 ? 15.399 -5.285 15.461 1.00 97.25 218 GLU A C 1
ATOM 1683 O O . GLU A 1 218 ? 14.722 -4.988 16.444 1.00 97.25 218 GLU A O 1
ATOM 1688 N N . GLY A 1 219 ? 15.137 -6.384 14.738 1.00 96.19 219 GLY A N 1
ATOM 1689 C CA . GLY A 1 219 ? 13.973 -7.247 14.967 1.00 96.19 219 GLY A CA 1
ATOM 1690 C C . GLY A 1 219 ? 12.651 -6.603 14.537 1.00 96.19 219 GLY A C 1
ATOM 1691 O O . GLY A 1 219 ? 11.591 -6.966 15.042 1.00 96.19 219 GLY A O 1
ATOM 1692 N N . ARG A 1 220 ? 12.722 -5.620 13.635 1.00 96.62 220 ARG A N 1
ATOM 1693 C CA . ARG A 1 220 ? 11.610 -4.805 13.119 1.00 96.62 220 ARG A CA 1
ATOM 1694 C C . ARG A 1 220 ? 11.407 -4.997 11.613 1.00 96.62 220 ARG A C 1
ATOM 1696 O O . ARG A 1 220 ? 10.817 -4.143 10.956 1.00 96.62 220 ARG A O 1
ATOM 1703 N N . GLY A 1 221 ? 11.940 -6.082 11.063 1.00 92.06 221 GLY A N 1
ATOM 1704 C CA . GLY A 1 221 ? 11.685 -6.530 9.698 1.00 92.06 221 GLY A CA 1
ATOM 1705 C C . GLY A 1 221 ? 10.416 -7.371 9.590 1.00 92.06 221 GLY A C 1
ATOM 1706 O O . GLY A 1 221 ? 10.000 -7.974 10.578 1.00 92.06 221 GLY A O 1
ATOM 1707 N N . ASP A 1 222 ? 9.835 -7.434 8.388 1.00 94.50 222 ASP A N 1
ATOM 1708 C CA . ASP A 1 222 ? 8.780 -8.396 8.016 1.00 94.50 222 ASP A CA 1
ATOM 1709 C C . ASP A 1 222 ? 7.576 -8.449 8.977 1.00 94.50 222 ASP A C 1
ATOM 1711 O O . ASP A 1 222 ? 7.137 -9.501 9.455 1.00 94.50 222 ASP A O 1
ATOM 1715 N N . ALA A 1 223 ? 7.007 -7.281 9.276 1.00 96.50 223 ALA A N 1
ATOM 1716 C CA . ALA A 1 223 ? 5.806 -7.197 10.099 1.00 96.50 223 ALA A CA 1
ATOM 1717 C C . ALA A 1 223 ? 4.631 -7.985 9.496 1.00 96.50 223 ALA A C 1
ATOM 1719 O O . ALA A 1 223 ? 3.796 -8.507 10.243 1.00 96.50 223 ALA A O 1
ATOM 1720 N N . LEU A 1 224 ? 4.560 -8.092 8.162 1.00 95.56 224 LEU A N 1
ATOM 1721 C CA . LEU A 1 224 ? 3.469 -8.791 7.494 1.00 95.56 224 LEU A CA 1
ATOM 1722 C C . LEU A 1 224 ? 3.446 -10.283 7.792 1.00 95.56 224 LEU A C 1
ATOM 1724 O O . LEU A 1 224 ? 2.353 -10.790 8.033 1.00 95.56 224 LEU A O 1
ATOM 1728 N N . ALA A 1 225 ? 4.584 -10.982 7.852 1.00 93.69 225 ALA A N 1
ATOM 1729 C CA . ALA A 1 225 ? 4.580 -12.403 8.206 1.00 93.69 225 ALA A CA 1
ATOM 1730 C C . ALA A 1 225 ? 3.905 -12.646 9.567 1.00 93.69 225 ALA A C 1
ATOM 1732 O O . ALA A 1 225 ? 3.008 -13.483 9.686 1.00 93.69 225 ALA A O 1
ATOM 1733 N N . SER A 1 226 ? 4.259 -11.838 10.571 1.00 91.44 226 SER A N 1
ATOM 1734 C CA . SER A 1 226 ? 3.678 -11.936 11.916 1.00 91.44 226 SER A CA 1
ATOM 1735 C C . SER A 1 226 ? 2.190 -11.580 11.954 1.00 91.44 226 SER A C 1
ATOM 1737 O O . SER A 1 226 ? 1.424 -12.186 12.704 1.00 91.44 226 SER A O 1
ATOM 1739 N N . ILE A 1 227 ? 1.770 -10.582 11.172 1.00 94.62 227 ILE A N 1
ATOM 1740 C CA . ILE A 1 227 ? 0.368 -10.161 11.076 1.00 94.62 227 ILE A CA 1
ATOM 1741 C C . ILE A 1 227 ? -0.461 -11.246 10.379 1.00 94.62 227 ILE A C 1
ATOM 1743 O O . ILE A 1 227 ? -1.501 -11.651 10.885 1.00 94.62 227 ILE A O 1
ATOM 1747 N N . VAL A 1 228 ? 0.008 -11.771 9.248 1.00 92.81 228 VAL A N 1
ATOM 1748 C CA . VAL A 1 228 ? -0.714 -12.784 8.467 1.00 92.81 228 VAL A CA 1
ATOM 1749 C C . VAL A 1 228 ? -0.874 -14.099 9.229 1.00 92.81 228 VAL A C 1
ATOM 1751 O O . VAL A 1 228 ? -1.921 -14.734 9.105 1.00 92.81 228 VAL A O 1
ATOM 1754 N N . GLU A 1 229 ? 0.123 -14.496 10.023 1.00 91.94 229 GLU A N 1
ATOM 1755 C CA . GLU A 1 229 ? 0.069 -15.715 10.839 1.00 91.94 229 GLU A CA 1
ATOM 1756 C C . GLU A 1 229 ? -0.977 -15.629 11.965 1.00 91.94 229 GLU A C 1
ATOM 1758 O O . GLU A 1 229 ? -1.609 -16.629 12.305 1.00 91.94 229 GLU A O 1
ATOM 1763 N N . ARG A 1 230 ? -1.160 -14.443 12.556 1.00 90.00 230 ARG A N 1
ATOM 1764 C CA . ARG A 1 230 ? -1.921 -14.271 13.807 1.00 90.00 230 ARG A CA 1
ATOM 1765 C C . ARG A 1 230 ? -3.319 -13.712 13.617 1.00 90.00 230 ARG A C 1
ATOM 1767 O O . ARG A 1 230 ? -4.180 -13.927 14.467 1.00 90.00 230 ARG A O 1
ATOM 1774 N N . GLU A 1 231 ? -3.526 -12.943 12.559 1.00 90.94 231 GLU A N 1
ATOM 1775 C CA . GLU A 1 231 ? -4.761 -12.202 12.349 1.00 90.94 231 GLU A CA 1
ATOM 1776 C C . GLU A 1 231 ? -5.701 -12.972 11.414 1.00 90.94 231 GLU A C 1
ATOM 1778 O O . GLU A 1 231 ? -5.267 -13.602 10.449 1.00 90.94 231 GLU A O 1
ATOM 1783 N N . GLU A 1 232 ? -7.007 -12.895 11.673 1.00 92.75 232 GLU A N 1
ATOM 1784 C CA . GLU A 1 232 ? -8.035 -13.366 10.734 1.00 92.75 232 GLU A CA 1
ATOM 1785 C C . GLU A 1 232 ? -8.019 -12.532 9.439 1.00 92.75 232 GLU A C 1
ATOM 1787 O O . GLU A 1 232 ? -7.432 -11.446 9.411 1.00 92.75 232 GLU A O 1
ATOM 1792 N N . PRO A 1 233 ? -8.683 -12.990 8.361 1.00 96.62 233 PRO A N 1
ATOM 1793 C CA . PRO A 1 233 ? -8.828 -12.194 7.152 1.00 96.62 233 PRO A CA 1
ATOM 1794 C C . PRO A 1 233 ? -9.378 -10.780 7.407 1.00 96.62 233 PRO A C 1
ATOM 1796 O O . PRO A 1 233 ? -10.300 -10.580 8.200 1.00 96.62 233 PRO A O 1
ATOM 1799 N N . PHE A 1 234 ? -8.833 -9.807 6.684 1.00 98.44 234 PHE A N 1
ATOM 1800 C CA . PHE A 1 234 ? -9.184 -8.396 6.782 1.00 98.44 234 PHE A CA 1
ATOM 1801 C C . PHE A 1 234 ? -10.449 -8.063 5.990 1.00 98.44 234 PHE A C 1
ATOM 1803 O O . PHE A 1 234 ? -10.709 -8.617 4.916 1.00 98.44 234 PHE A O 1
ATOM 1810 N N . ASP A 1 235 ? -11.209 -7.099 6.506 1.00 98.50 235 ASP A N 1
ATOM 1811 C CA . ASP A 1 235 ? -12.305 -6.458 5.781 1.00 98.50 235 ASP A CA 1
ATOM 1812 C C . ASP A 1 235 ? -11.795 -5.420 4.790 1.00 98.50 235 ASP A C 1
ATOM 1814 O O . ASP A 1 235 ? -12.423 -5.193 3.756 1.00 98.50 235 ASP A O 1
ATOM 1818 N N . LEU A 1 236 ? -10.680 -4.772 5.126 1.00 98.69 236 LEU A N 1
ATOM 1819 C CA . LEU A 1 236 ? -10.027 -3.781 4.293 1.00 98.69 236 LEU A CA 1
ATOM 1820 C C . LEU A 1 236 ? -8.514 -3.838 4.483 1.00 98.69 236 LEU A C 1
ATOM 1822 O O . LEU A 1 236 ? -8.034 -3.873 5.617 1.00 98.69 236 LEU A O 1
ATOM 1826 N N . VAL A 1 237 ? -7.780 -3.772 3.376 1.00 98.69 237 VAL A N 1
ATOM 1827 C CA . VAL A 1 237 ? -6.349 -3.453 3.372 1.00 98.69 237 VAL A CA 1
ATOM 1828 C C . VAL A 1 237 ? -6.133 -2.169 2.579 1.00 98.69 237 VAL A C 1
ATOM 1830 O O . VAL A 1 237 ? -6.561 -2.063 1.426 1.00 98.69 237 VAL A O 1
ATOM 1833 N N . PHE A 1 238 ? -5.486 -1.194 3.209 1.00 98.25 238 PHE A N 1
ATOM 1834 C CA . PHE A 1 238 ? -5.082 0.065 2.605 1.00 98.25 238 PHE A CA 1
ATOM 1835 C C . PHE A 1 238 ? -3.582 0.030 2.290 1.00 98.25 238 PHE A C 1
ATOM 1837 O O . PHE A 1 238 ? -2.752 0.011 3.195 1.00 98.25 238 PHE A O 1
ATOM 1844 N N . PHE A 1 239 ? -3.256 -0.015 1.000 1.00 96.88 239 PHE A N 1
ATOM 1845 C CA . PHE A 1 239 ? -1.908 -0.058 0.449 1.00 96.88 239 PHE A CA 1
ATOM 1846 C C . PHE A 1 239 ? -1.423 1.366 0.144 1.00 96.88 239 PHE A C 1
ATOM 1848 O O . PHE A 1 239 ? -1.658 1.898 -0.945 1.00 96.88 239 PHE A O 1
ATOM 1855 N N . ASP A 1 240 ? -0.726 1.967 1.106 1.00 93.25 240 ASP A N 1
ATOM 1856 C CA . ASP A 1 240 ? 0.050 3.203 0.944 1.00 93.25 240 ASP A CA 1
ATOM 1857 C C . ASP A 1 240 ? 1.503 3.003 1.418 1.00 93.25 240 ASP A C 1
ATOM 1859 O O . ASP A 1 240 ? 2.137 3.886 1.994 1.00 93.25 240 ASP A O 1
ATOM 1863 N N . GLY A 1 241 ? 2.016 1.787 1.194 1.00 86.62 241 GLY A N 1
ATOM 1864 C CA . GLY A 1 241 ? 3.334 1.347 1.630 1.00 86.62 241 GLY A CA 1
ATOM 1865 C C . GLY A 1 241 ? 4.496 1.972 0.851 1.00 86.62 241 GLY A C 1
ATOM 1866 O O . GLY A 1 241 ? 4.360 2.941 0.093 1.00 86.62 241 GLY A O 1
ATOM 1867 N N . GLY A 1 242 ? 5.680 1.396 1.055 1.00 86.19 242 GLY A N 1
ATOM 1868 C CA . GLY A 1 242 ? 6.911 1.834 0.408 1.00 86.19 242 GLY A CA 1
ATOM 1869 C C . GLY A 1 242 ? 6.905 1.621 -1.108 1.00 86.19 242 GLY A C 1
ATOM 1870 O O . GLY A 1 242 ? 6.235 0.740 -1.641 1.00 86.19 242 GLY A O 1
ATOM 1871 N N . GLU A 1 243 ? 7.731 2.399 -1.810 1.00 85.94 243 GLU A N 1
ATOM 1872 C CA . GLU A 1 243 ? 7.769 2.446 -3.282 1.00 85.94 243 GLU A CA 1
ATOM 1873 C C . GLU A 1 243 ? 8.066 1.096 -3.956 1.00 85.94 243 GLU A C 1
ATOM 1875 O O . GLU A 1 243 ? 7.649 0.860 -5.090 1.00 85.94 243 GLU A O 1
ATOM 1880 N N . LEU A 1 244 ? 8.782 0.204 -3.264 1.00 91.75 244 LEU A N 1
ATOM 1881 C CA . LEU A 1 244 ? 9.128 -1.133 -3.756 1.00 91.75 244 LEU A CA 1
ATOM 1882 C C . LEU A 1 244 ? 8.462 -2.266 -2.958 1.00 91.75 244 LEU A C 1
ATOM 1884 O O . LEU A 1 244 ? 8.614 -3.426 -3.320 1.00 91.75 244 LEU A O 1
ATOM 1888 N N . SER A 1 245 ? 7.728 -1.987 -1.877 1.00 93.50 245 SER A N 1
ATOM 1889 C CA . SER A 1 245 ? 7.127 -3.058 -1.069 1.00 93.50 245 SER A CA 1
ATOM 1890 C C . SER A 1 245 ? 5.722 -3.436 -1.536 1.00 93.50 245 SER A C 1
ATOM 1892 O O . SER A 1 245 ? 5.352 -4.599 -1.421 1.00 93.50 245 SER A O 1
ATOM 1894 N N . THR A 1 246 ? 4.948 -2.517 -2.122 1.00 93.12 246 THR A N 1
ATOM 1895 C CA . THR A 1 246 ? 3.509 -2.735 -2.376 1.00 93.12 246 THR A CA 1
ATOM 1896 C C . THR A 1 246 ? 3.164 -3.931 -3.254 1.00 93.12 246 THR A C 1
ATOM 1898 O O . THR A 1 246 ? 2.158 -4.585 -2.996 1.00 93.12 246 THR A O 1
ATOM 1901 N N . LEU A 1 247 ? 3.981 -4.287 -4.248 1.00 93.19 247 LEU A N 1
ATOM 1902 C CA . LEU A 1 247 ? 3.716 -5.501 -5.028 1.00 93.19 247 LEU A CA 1
ATOM 1903 C C . LEU A 1 247 ? 3.860 -6.770 -4.187 1.00 93.19 247 LEU A C 1
ATOM 1905 O O . LEU A 1 247 ? 3.041 -7.678 -4.289 1.00 93.19 247 LEU A O 1
ATOM 1909 N N . LEU A 1 248 ? 4.874 -6.813 -3.329 1.00 94.75 248 LEU A N 1
ATOM 1910 C CA . LEU A 1 248 ? 5.099 -7.925 -2.417 1.00 94.75 248 LEU A CA 1
ATOM 1911 C C . LEU A 1 248 ? 4.033 -7.958 -1.305 1.00 94.75 248 LEU A C 1
ATOM 1913 O O . LEU A 1 248 ? 3.535 -9.027 -0.947 1.00 94.75 248 LEU A O 1
ATOM 1917 N N . GLU A 1 249 ? 3.630 -6.787 -0.804 1.00 97.00 249 GLU A N 1
ATOM 1918 C CA . GLU A 1 249 ? 2.499 -6.634 0.119 1.00 97.00 249 GLU A CA 1
ATOM 1919 C C . GLU A 1 249 ? 1.209 -7.167 -0.522 1.00 97.00 249 GLU A C 1
ATOM 1921 O O . GLU A 1 249 ? 0.465 -7.909 0.117 1.00 97.00 249 GLU A O 1
ATOM 1926 N N . TRP A 1 250 ? 0.963 -6.847 -1.797 1.00 96.69 250 TRP A N 1
ATOM 1927 C CA . TRP A 1 250 ? -0.179 -7.347 -2.559 1.00 96.69 250 TRP A CA 1
ATOM 1928 C C . TRP A 1 250 ? -0.154 -8.869 -2.696 1.00 96.69 250 TRP A C 1
ATOM 1930 O O . TRP A 1 250 ? -1.144 -9.506 -2.333 1.00 96.69 250 TRP A O 1
ATOM 1940 N N . GLU A 1 251 ? 0.967 -9.462 -3.130 1.00 95.31 251 GLU A N 1
ATOM 1941 C CA . GLU A 1 251 ? 1.124 -10.925 -3.217 1.00 95.31 251 GLU A CA 1
ATOM 1942 C C . GLU A 1 251 ? 0.799 -11.614 -1.888 1.00 95.31 251 GLU A C 1
ATOM 1944 O O . GLU A 1 251 ? 0.134 -12.652 -1.853 1.00 95.31 251 GLU A O 1
ATOM 1949 N N . THR A 1 252 ? 1.228 -11.000 -0.787 1.00 96.12 252 THR A N 1
ATOM 1950 C CA . THR A 1 252 ? 1.068 -11.538 0.564 1.00 96.12 252 THR A CA 1
ATOM 1951 C C . THR A 1 252 ? -0.371 -11.401 1.072 1.00 96.12 252 THR A C 1
ATOM 1953 O O . THR A 1 252 ? -0.918 -12.321 1.686 1.00 96.12 252 THR A O 1
ATOM 1956 N N . LEU A 1 253 ? -1.014 -10.257 0.825 1.00 97.62 253 LEU A N 1
ATOM 1957 C CA . LEU A 1 253 ? -2.258 -9.878 1.499 1.00 97.62 253 LEU A CA 1
ATOM 1958 C C . LEU A 1 253 ? -3.518 -10.100 0.674 1.00 97.62 253 LEU A C 1
ATOM 1960 O O . LEU A 1 253 ? -4.591 -10.231 1.264 1.00 97.62 253 LEU A O 1
ATOM 1964 N N . ARG A 1 254 ? -3.440 -10.211 -0.657 1.00 97.06 254 ARG A N 1
ATOM 1965 C CA . ARG A 1 254 ? -4.640 -10.387 -1.496 1.00 97.06 254 ARG A CA 1
ATOM 1966 C C . ARG A 1 254 ? -5.501 -11.580 -1.063 1.00 97.06 254 ARG A C 1
ATOM 1968 O O . ARG A 1 254 ? -6.726 -11.512 -1.071 1.00 97.06 254 ARG A O 1
ATOM 1975 N N . GLY A 1 255 ? -4.864 -12.670 -0.627 1.00 96.12 255 GLY A N 1
ATOM 1976 C CA . GLY A 1 255 ? -5.532 -13.880 -0.143 1.00 96.12 255 GLY A CA 1
ATOM 1977 C C . GLY A 1 255 ? -6.098 -13.741 1.273 1.00 96.12 255 GLY A C 1
ATOM 1978 O O . GLY A 1 255 ? -6.956 -14.532 1.664 1.00 96.12 255 GLY A O 1
ATOM 1979 N N . ARG A 1 256 ? -5.642 -12.729 2.019 1.00 97.56 256 ARG A N 1
ATOM 1980 C CA . ARG A 1 256 ? -6.043 -12.402 3.392 1.00 97.56 256 ARG A CA 1
ATOM 1981 C C . ARG A 1 256 ? -7.144 -11.352 3.461 1.00 97.56 256 ARG A C 1
ATOM 1983 O O . ARG A 1 256 ? -7.617 -11.072 4.550 1.00 97.56 256 ARG A O 1
ATOM 1990 N N . ILE A 1 257 ? -7.593 -10.799 2.341 1.00 98.44 257 ILE A N 1
ATOM 1991 C CA . ILE A 1 257 ? -8.806 -9.975 2.286 1.00 98.44 257 ILE A CA 1
ATOM 1992 C C . ILE A 1 257 ? -9.988 -10.922 2.113 1.00 98.44 257 ILE A C 1
ATOM 1994 O O . ILE A 1 257 ? -9.959 -11.754 1.209 1.00 98.44 257 ILE A O 1
ATOM 1998 N N . ARG A 1 258 ? -11.013 -10.864 2.966 1.00 97.69 258 ARG A N 1
ATOM 1999 C CA . ARG A 1 258 ? -12.157 -11.787 2.840 1.00 97.69 258 ARG A CA 1
ATOM 2000 C C . ARG A 1 258 ? -13.003 -11.489 1.591 1.00 97.69 258 ARG A C 1
ATOM 2002 O O . ARG A 1 258 ? -12.992 -10.355 1.111 1.00 97.69 258 ARG A O 1
ATOM 2009 N N . PRO A 1 259 ? -13.814 -12.440 1.097 1.00 97.88 259 PRO A N 1
ATOM 2010 C CA . PRO A 1 259 ? -14.830 -12.140 0.089 1.00 97.88 259 PRO A CA 1
ATOM 2011 C C . PRO A 1 259 ? -15.780 -11.033 0.573 1.00 97.88 259 PRO A C 1
ATOM 2013 O O . PRO A 1 259 ? -16.221 -11.027 1.724 1.00 97.88 259 PRO A O 1
ATOM 2016 N N . GLY A 1 260 ? -16.061 -10.071 -0.302 1.00 97.62 260 GLY A N 1
ATOM 2017 C CA . GLY A 1 260 ? -16.764 -8.824 0.003 1.00 97.62 260 GLY A CA 1
ATOM 2018 C C . GLY A 1 260 ? -15.883 -7.717 0.599 1.00 97.62 260 GLY A C 1
ATOM 2019 O O . GLY A 1 260 ? -16.323 -6.566 0.611 1.00 97.62 260 GLY A O 1
ATOM 2020 N N . GLY A 1 261 ? -14.668 -8.044 1.054 1.00 98.38 261 GLY A N 1
ATOM 2021 C CA . GLY A 1 261 ? -13.684 -7.105 1.589 1.00 98.38 261 GLY A CA 1
ATOM 2022 C C . GLY A 1 261 ? -13.015 -6.247 0.513 1.00 98.38 261 GLY A C 1
ATOM 2023 O O . GLY A 1 261 ? -13.179 -6.484 -0.687 1.00 98.38 261 GLY A O 1
ATOM 2024 N N . LEU A 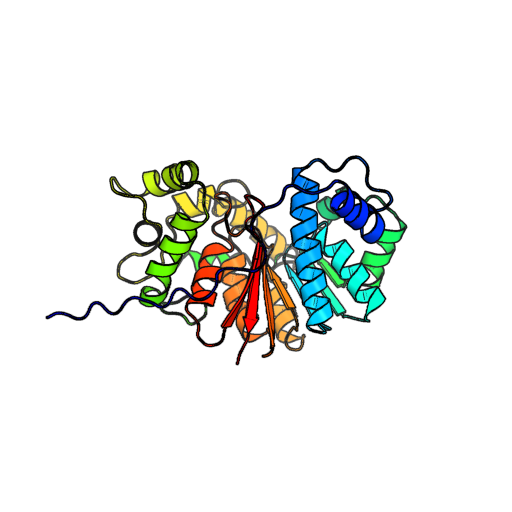1 262 ? -12.277 -5.229 0.955 1.00 98.75 262 LEU A N 1
ATOM 2025 C CA . LEU A 1 262 ? -11.754 -4.155 0.117 1.00 98.75 262 LEU A CA 1
ATOM 2026 C C . LEU A 1 262 ? -10.217 -4.138 0.076 1.00 98.75 262 LEU A C 1
ATOM 2028 O O . LEU A 1 262 ? -9.551 -4.282 1.098 1.00 98.75 262 LEU A O 1
ATOM 2032 N N . ALA A 1 263 ? -9.661 -3.894 -1.106 1.00 98.50 263 ALA A N 1
ATOM 2033 C CA . ALA A 1 263 ? -8.280 -3.469 -1.306 1.00 98.50 263 ALA A CA 1
ATOM 2034 C C . ALA A 1 263 ? -8.297 -2.021 -1.795 1.00 98.50 263 ALA A C 1
ATOM 2036 O O . ALA A 1 263 ? -8.983 -1.713 -2.770 1.00 98.50 263 ALA A O 1
ATOM 2037 N N . ALA A 1 264 ? -7.571 -1.135 -1.126 1.00 97.94 264 ALA A N 1
ATOM 2038 C CA . ALA A 1 264 ? -7.480 0.268 -1.500 1.00 97.94 264 ALA A CA 1
ATOM 2039 C C . ALA A 1 264 ? -6.029 0.638 -1.775 1.00 97.94 264 ALA A C 1
ATOM 2041 O O . ALA A 1 264 ? -5.186 0.485 -0.901 1.00 97.94 264 ALA A O 1
ATOM 2042 N N . PHE A 1 265 ? -5.747 1.111 -2.980 1.00 95.62 265 PHE A N 1
ATOM 2043 C CA . PHE A 1 265 ? -4.411 1.426 -3.460 1.00 95.62 265 PHE A CA 1
ATOM 2044 C C . PHE A 1 265 ? -4.272 2.929 -3.634 1.00 95.62 265 PHE A C 1
ATOM 2046 O O . PHE A 1 265 ? -5.025 3.537 -4.400 1.00 95.62 265 PHE A O 1
ATOM 2053 N N . HIS A 1 266 ? -3.299 3.514 -2.946 1.00 92.69 266 HIS A N 1
ATOM 2054 C CA . HIS A 1 266 ? -2.949 4.921 -3.079 1.00 92.69 266 HIS A CA 1
ATOM 2055 C C . HIS A 1 266 ? -1.758 5.105 -4.030 1.00 92.69 266 HIS A C 1
ATOM 2057 O O . HIS A 1 266 ? -1.052 4.140 -4.342 1.00 92.69 266 HIS A O 1
ATOM 2063 N N . ASP A 1 267 ? -1.524 6.339 -4.497 1.00 88.50 267 ASP A N 1
ATOM 2064 C CA . ASP A 1 267 ? -0.367 6.685 -5.339 1.00 88.50 267 ASP A CA 1
ATOM 2065 C C . ASP A 1 267 ? -0.281 5.818 -6.621 1.00 88.50 267 ASP A C 1
ATOM 2067 O O . ASP A 1 267 ? 0.785 5.360 -7.043 1.00 88.50 267 ASP A O 1
ATOM 2071 N N . VAL A 1 268 ? -1.437 5.578 -7.246 1.00 86.62 268 VAL A N 1
ATOM 2072 C CA . VAL A 1 268 ? -1.604 4.750 -8.450 1.00 86.62 268 VAL A CA 1
ATOM 2073 C C . VAL A 1 268 ? -1.107 5.436 -9.727 1.00 86.62 268 VAL A C 1
ATOM 2075 O O . VAL A 1 268 ? -0.519 4.779 -10.580 1.00 86.62 268 VAL A O 1
ATOM 2078 N N . PHE A 1 269 ? -1.347 6.741 -9.891 1.00 74.12 269 PHE A N 1
ATOM 2079 C CA . PHE A 1 269 ? -1.116 7.461 -11.157 1.00 74.12 269 PHE A CA 1
ATOM 2080 C C . PHE A 1 269 ? 0.180 8.264 -11.192 1.00 74.12 269 PHE A C 1
ATOM 2082 O O . PHE A 1 269 ? 0.538 8.832 -12.232 1.00 74.12 269 PHE A O 1
ATOM 2089 N N . TYR A 1 270 ? 0.882 8.354 -10.067 1.00 62.91 270 TYR A N 1
ATOM 2090 C CA . TYR A 1 270 ? 2.009 9.259 -9.960 1.00 62.91 270 TYR A CA 1
ATOM 2091 C C . TYR A 1 270 ? 3.312 8.574 -10.372 1.00 62.91 270 TYR A C 1
ATOM 2093 O O . TYR A 1 270 ? 3.686 7.563 -9.786 1.00 62.91 270 TYR A O 1
ATOM 2101 N N . PRO A 1 271 ? 4.103 9.151 -11.292 1.00 56.41 271 PRO A N 1
ATOM 2102 C CA . PRO A 1 271 ? 5.343 8.552 -11.778 1.00 56.41 271 PRO A CA 1
ATOM 2103 C C . PRO A 1 271 ? 6.496 8.640 -10.765 1.00 56.41 271 PRO A C 1
ATOM 2105 O O . PRO A 1 271 ? 7.642 8.579 -11.199 1.00 56.41 271 PRO A O 1
ATOM 2108 N N . LYS A 1 272 ? 6.230 8.826 -9.459 1.00 57.91 272 LYS A N 1
ATOM 2109 C CA . LYS A 1 272 ? 7.166 8.481 -8.368 1.00 57.91 272 LYS A CA 1
ATOM 2110 C C . LYS A 1 272 ? 7.045 7.021 -7.930 1.00 57.91 272 LYS A C 1
ATOM 2112 O O . LYS A 1 272 ? 7.910 6.564 -7.204 1.00 57.91 272 LYS A O 1
ATOM 2117 N N . SER A 1 273 ? 6.003 6.325 -8.371 1.00 59.56 273 SER A N 1
ATOM 2118 C CA . SER A 1 273 ? 5.594 5.044 -7.825 1.00 59.56 273 SER A CA 1
ATOM 2119 C C . SER A 1 273 ? 5.337 4.073 -8.975 1.00 59.56 273 SER A C 1
ATOM 2121 O O . SER A 1 273 ? 4.518 4.329 -9.858 1.00 59.56 273 SER A O 1
ATOM 2123 N N . MET A 1 274 ? 6.029 2.933 -8.967 1.00 71.88 274 MET A N 1
ATOM 2124 C CA . MET A 1 274 ? 5.489 1.721 -9.595 1.00 71.88 274 MET A CA 1
ATOM 2125 C C . MET A 1 274 ? 4.631 0.921 -8.615 1.00 71.88 274 MET A C 1
ATOM 2127 O O . MET A 1 274 ? 4.117 -0.134 -8.990 1.00 71.88 274 MET A O 1
ATOM 2131 N N . LYS A 1 275 ? 4.505 1.397 -7.365 1.00 77.69 275 LYS A N 1
ATOM 2132 C CA . LYS A 1 275 ? 4.057 0.585 -6.235 1.00 77.69 275 LYS A CA 1
ATOM 2133 C C . LYS A 1 275 ? 2.659 0.018 -6.454 1.00 77.69 275 LYS A C 1
ATOM 2135 O O . LYS A 1 275 ? 2.448 -1.168 -6.220 1.00 77.69 275 LYS A O 1
ATOM 2140 N N . SER A 1 276 ? 1.741 0.815 -7.003 1.00 88.81 276 SER A N 1
ATOM 2141 C CA . SER A 1 276 ? 0.323 0.442 -7.019 1.00 88.81 276 SER A CA 1
ATOM 2142 C C . SER A 1 276 ? -0.258 0.109 -8.395 1.00 88.81 276 SER A C 1
ATOM 2144 O O . SER A 1 276 ? -1.159 -0.721 -8.475 1.00 88.81 276 SER A O 1
ATOM 2146 N N . PHE A 1 277 ? 0.221 0.695 -9.502 1.00 88.88 277 PHE A N 1
ATOM 2147 C CA . PHE A 1 277 ? -0.463 0.515 -10.796 1.00 88.88 277 PHE A CA 1
ATOM 2148 C C . PHE A 1 277 ? -0.409 -0.929 -11.319 1.00 88.88 277 PHE A C 1
ATOM 2150 O O . PHE A 1 277 ? -1.363 -1.381 -11.948 1.00 88.88 277 PHE A O 1
ATOM 2157 N N . ILE A 1 278 ? 0.675 -1.666 -11.047 1.00 91.88 278 ILE A N 1
ATOM 2158 C CA . ILE A 1 278 ? 0.810 -3.074 -11.455 1.00 91.88 278 ILE A CA 1
ATOM 2159 C C . ILE A 1 278 ? -0.173 -3.943 -10.658 1.00 91.88 278 ILE A C 1
ATOM 2161 O O . ILE A 1 278 ? -0.836 -4.801 -11.237 1.00 91.88 278 ILE A O 1
ATOM 2165 N N . ALA A 1 279 ? -0.339 -3.675 -9.357 1.00 93.75 279 ALA A N 1
ATOM 2166 C CA . ALA A 1 279 ? -1.344 -4.340 -8.529 1.00 93.75 279 ALA A CA 1
ATOM 2167 C C . ALA A 1 279 ? -2.772 -4.006 -8.997 1.00 93.75 279 ALA A C 1
ATOM 2169 O O . ALA A 1 279 ? -3.593 -4.907 -9.146 1.00 93.75 279 ALA A O 1
ATOM 2170 N N . CYS A 1 280 ? -3.054 -2.742 -9.333 1.00 93.94 280 CYS A N 1
ATOM 2171 C CA . CYS A 1 280 ? -4.335 -2.338 -9.919 1.00 93.94 280 CYS A CA 1
ATOM 2172 C C . CYS A 1 280 ? -4.599 -3.023 -11.269 1.00 93.94 280 CYS A C 1
ATOM 2174 O O . CYS A 1 280 ? -5.712 -3.471 -11.523 1.00 93.94 280 CYS A O 1
ATOM 2176 N N . ALA A 1 281 ? -3.589 -3.154 -12.132 1.00 93.38 281 ALA A N 1
ATOM 2177 C CA . ALA A 1 281 ? -3.724 -3.896 -13.382 1.00 93.38 281 ALA A CA 1
ATOM 2178 C C . ALA A 1 281 ? -4.012 -5.388 -13.131 1.00 93.38 281 ALA A C 1
ATOM 2180 O O . ALA A 1 281 ? -4.807 -5.978 -13.860 1.00 93.38 281 ALA A O 1
ATOM 2181 N N . ALA A 1 282 ? -3.426 -5.987 -12.087 1.00 95.44 282 ALA A N 1
ATOM 2182 C CA . ALA A 1 282 ? -3.712 -7.369 -11.702 1.00 95.44 282 ALA A CA 1
ATOM 2183 C C . ALA A 1 282 ? -5.147 -7.520 -11.181 1.00 95.44 282 ALA A C 1
ATOM 2185 O O . ALA A 1 282 ? -5.842 -8.450 -11.571 1.00 95.44 282 ALA A O 1
ATOM 2186 N N . VAL A 1 283 ? -5.625 -6.566 -10.382 1.00 96.50 283 VAL A N 1
ATOM 2187 C CA . VAL A 1 283 ? -7.024 -6.497 -9.936 1.00 96.50 283 VAL A CA 1
ATOM 2188 C C . VAL A 1 283 ? -8.003 -6.440 -11.112 1.00 96.50 283 VAL A C 1
ATOM 2190 O O . VAL A 1 283 ? -9.006 -7.140 -11.090 1.00 96.50 283 VAL A O 1
ATOM 2193 N N . GLU A 1 284 ? -7.729 -5.631 -12.139 1.00 95.44 284 GLU A N 1
ATOM 2194 C CA . GLU A 1 284 ? -8.601 -5.531 -13.324 1.00 95.44 284 GLU A CA 1
ATOM 2195 C C . GLU A 1 284 ? -8.616 -6.820 -14.164 1.00 95.44 284 GLU A C 1
ATOM 2197 O O . GLU A 1 284 ? -9.591 -7.107 -14.858 1.00 95.44 284 GLU A O 1
ATOM 2202 N N . ALA A 1 285 ? -7.532 -7.596 -14.122 1.00 96.44 285 ALA A N 1
ATOM 2203 C CA . ALA A 1 285 ? -7.413 -8.856 -14.847 1.00 96.44 285 ALA A CA 1
ATOM 2204 C C . ALA A 1 285 ? -8.012 -10.056 -14.095 1.00 96.44 285 ALA A C 1
ATOM 2206 O O . ALA A 1 285 ? -8.338 -11.069 -14.718 1.00 96.44 285 ALA A O 1
ATOM 2207 N N . ASP A 1 286 ? -8.106 -9.973 -12.768 1.00 97.31 286 ASP A N 1
ATOM 2208 C CA . ASP A 1 286 ? -8.538 -11.071 -11.910 1.00 97.31 286 ASP A CA 1
ATOM 2209 C C . ASP A 1 286 ? -10.078 -11.101 -11.786 1.00 97.31 286 ASP A C 1
ATOM 2211 O O . ASP A 1 286 ? -10.675 -10.171 -11.239 1.00 97.31 286 ASP A O 1
ATOM 2215 N N . PRO A 1 287 ? -10.761 -12.173 -12.242 1.00 96.56 287 PRO A N 1
ATOM 2216 C CA . PRO A 1 287 ? -12.219 -12.280 -12.157 1.00 96.56 287 PRO A CA 1
ATOM 2217 C C . PRO A 1 287 ? -12.757 -12.391 -10.723 1.00 96.56 287 PRO A C 1
ATOM 2219 O O . PRO A 1 287 ? -13.972 -12.285 -10.525 1.00 96.56 287 PRO A O 1
ATOM 2222 N N . ASP A 1 288 ? -11.895 -12.638 -9.736 1.00 97.69 288 ASP A N 1
ATOM 2223 C CA . ASP A 1 288 ? -12.262 -12.662 -8.324 1.00 97.69 288 ASP A CA 1
ATOM 2224 C C . ASP A 1 288 ? -12.176 -11.271 -7.680 1.00 97.69 288 ASP A C 1
ATOM 2226 O O . ASP A 1 288 ? -12.459 -11.129 -6.489 1.00 97.69 288 ASP A O 1
ATOM 2230 N N . TRP A 1 289 ? -11.864 -10.229 -8.453 1.00 98.31 289 TRP A N 1
ATOM 2231 C CA . TRP A 1 289 ? -11.861 -8.840 -8.014 1.00 98.31 289 TRP A CA 1
ATOM 2232 C C . TRP A 1 289 ? -12.724 -7.956 -8.908 1.00 98.31 289 TRP A C 1
ATOM 2234 O O . TRP A 1 289 ? -13.069 -8.279 -10.043 1.00 98.31 289 TRP A O 1
ATOM 2244 N N . ARG A 1 290 ? -13.126 -6.812 -8.359 1.00 97.06 290 ARG A N 1
ATOM 2245 C CA . ARG A 1 290 ? -13.827 -5.768 -9.102 1.00 97.06 290 ARG A CA 1
ATOM 2246 C C . ARG A 1 290 ? -13.457 -4.402 -8.565 1.00 97.06 290 ARG A C 1
ATOM 2248 O O . ARG A 1 290 ? -13.708 -4.124 -7.393 1.00 97.06 290 ARG A O 1
ATOM 2255 N N . THR A 1 291 ? -12.984 -3.519 -9.430 1.00 96.62 291 THR A N 1
ATOM 2256 C CA . THR A 1 291 ? -12.833 -2.099 -9.101 1.00 96.62 291 THR A CA 1
ATOM 2257 C C . THR A 1 291 ? -14.202 -1.459 -8.870 1.00 96.62 291 THR A C 1
ATOM 2259 O O . THR A 1 291 ? -15.097 -1.543 -9.711 1.00 96.62 291 THR A O 1
ATOM 2262 N N . ILE A 1 292 ? -14.379 -0.832 -7.706 1.00 96.00 292 ILE A N 1
ATOM 2263 C CA . ILE A 1 292 ? -15.633 -0.179 -7.293 1.00 96.00 292 ILE A CA 1
ATOM 2264 C C . ILE A 1 292 ? -15.498 1.339 -7.151 1.00 96.00 292 ILE A C 1
ATOM 2266 O O . ILE A 1 292 ? -16.510 2.036 -7.118 1.00 96.00 292 ILE A O 1
ATOM 2270 N N . TYR A 1 293 ? -14.272 1.857 -7.067 1.00 94.75 293 TYR A N 1
ATOM 2271 C CA . TYR A 1 293 ? -14.007 3.289 -6.987 1.00 94.75 293 TYR A CA 1
ATOM 2272 C C . TYR A 1 293 ? -12.653 3.625 -7.606 1.00 94.75 293 TYR A C 1
ATOM 2274 O O . TYR A 1 293 ? -11.674 2.902 -7.424 1.00 94.75 293 TYR A O 1
ATOM 2282 N N . VAL A 1 294 ? -12.614 4.747 -8.317 1.00 91.25 294 VAL A N 1
ATOM 2283 C CA . VAL A 1 294 ? -11.406 5.351 -8.870 1.00 91.25 294 VAL A CA 1
ATOM 2284 C C . VAL A 1 294 ? -11.486 6.843 -8.588 1.00 91.25 294 VAL A C 1
ATOM 2286 O O . VAL A 1 294 ? -12.467 7.485 -8.956 1.00 91.25 294 VAL A O 1
ATOM 2289 N N . ASP A 1 295 ? -10.446 7.387 -7.970 1.00 88.56 295 ASP A N 1
ATOM 2290 C CA . ASP A 1 295 ? -10.244 8.821 -7.818 1.00 88.56 295 ASP A CA 1
ATOM 2291 C C . ASP A 1 295 ? -9.005 9.233 -8.601 1.00 88.56 295 ASP A C 1
ATOM 2293 O O . ASP A 1 295 ? -7.887 8.923 -8.197 1.00 88.56 295 ASP A O 1
ATOM 2297 N N . ASP A 1 296 ? -9.209 9.927 -9.714 1.00 84.50 296 ASP A N 1
ATOM 2298 C CA . ASP A 1 296 ? -8.168 10.526 -10.551 1.00 84.50 296 ASP A CA 1
ATOM 2299 C C . ASP A 1 296 ? -8.088 12.054 -10.373 1.00 84.50 296 ASP A C 1
ATOM 2301 O O . ASP A 1 296 ? -7.454 12.756 -11.162 1.00 84.50 296 ASP A O 1
ATOM 2305 N N . SER A 1 297 ? -8.714 12.594 -9.318 1.00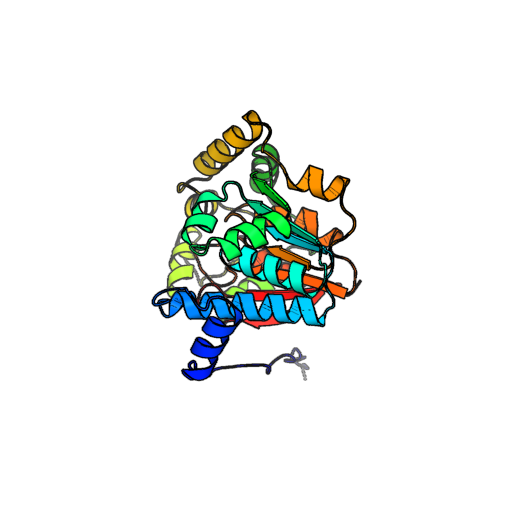 80.56 297 SER A N 1
ATOM 2306 C CA . SER A 1 297 ? -8.734 14.038 -9.057 1.00 80.56 297 SER A CA 1
ATOM 2307 C C . SER A 1 297 ? -7.391 14.581 -8.561 1.00 80.56 297 SER A C 1
ATOM 2309 O O . SER A 1 297 ? -7.174 15.797 -8.574 1.00 80.56 297 SER A O 1
ATOM 2311 N N . THR A 1 298 ? -6.475 13.694 -8.156 1.00 80.31 298 THR A N 1
ATOM 2312 C CA . THR A 1 298 ? -5.088 14.011 -7.803 1.00 80.31 298 THR A CA 1
ATOM 2313 C C . THR A 1 298 ? -4.121 13.284 -8.717 1.00 80.31 298 THR A C 1
ATOM 2315 O O . THR A 1 298 ? -4.426 12.229 -9.266 1.00 80.31 298 THR A O 1
ATOM 2318 N N . MET A 1 299 ? -2.903 13.816 -8.832 1.00 75.31 299 MET A N 1
ATOM 2319 C CA . MET A 1 299 ? -1.837 13.113 -9.549 1.00 75.31 299 MET A CA 1
ATOM 2320 C C . MET A 1 299 ? -1.430 11.798 -8.865 1.00 75.31 299 MET A C 1
ATOM 2322 O O . MET A 1 299 ? -0.819 10.964 -9.520 1.00 75.31 299 MET A O 1
ATOM 2326 N N . GLN A 1 300 ? -1.722 11.644 -7.568 1.00 82.38 300 GLN A N 1
ATOM 2327 C CA . GLN A 1 300 ? -1.465 10.431 -6.788 1.00 82.38 300 GLN A CA 1
ATOM 2328 C C . GLN A 1 300 ? -2.469 9.348 -7.152 1.00 82.38 300 GLN A C 1
ATOM 2330 O O . GLN A 1 300 ? -2.087 8.258 -7.558 1.00 82.38 300 GLN A O 1
ATOM 2335 N N . GLY A 1 301 ? -3.752 9.685 -7.116 1.00 87.56 301 GLY A N 1
ATOM 2336 C CA . GLY A 1 301 ? -4.821 8.751 -7.413 1.00 87.56 301 GLY A CA 1
ATOM 2337 C C . GLY A 1 301 ? -5.130 7.765 -6.291 1.00 87.56 301 GLY A C 1
ATOM 2338 O O . GLY A 1 301 ? -4.290 7.461 -5.446 1.00 87.56 301 GLY A O 1
ATOM 2339 N N . MET A 1 302 ? -6.355 7.249 -6.314 1.00 91.62 302 MET A N 1
ATOM 2340 C CA . MET A 1 302 ? -6.817 6.181 -5.432 1.00 91.62 302 MET A CA 1
ATOM 2341 C C . MET A 1 302 ? -7.641 5.187 -6.243 1.00 91.62 302 MET A C 1
ATOM 2343 O O . MET A 1 302 ? -8.478 5.587 -7.053 1.00 91.62 302 MET A O 1
ATOM 2347 N N . VAL A 1 303 ? -7.447 3.897 -6.003 1.00 94.19 303 VAL A N 1
ATOM 2348 C CA . VAL A 1 303 ? -8.268 2.831 -6.587 1.00 94.19 303 VAL A CA 1
ATOM 2349 C C . VAL A 1 303 ? -8.742 1.924 -5.473 1.00 94.19 303 VAL A C 1
ATOM 2351 O O . VAL A 1 303 ? -7.956 1.535 -4.618 1.00 94.19 303 VAL A O 1
ATOM 2354 N N . VAL A 1 304 ? -10.025 1.578 -5.477 1.00 97.50 304 VAL A N 1
ATOM 2355 C CA . VAL A 1 304 ? -10.602 0.662 -4.492 1.00 97.50 304 VAL A CA 1
ATOM 2356 C C . VAL A 1 304 ? -11.269 -0.474 -5.226 1.00 97.50 304 VAL A C 1
ATOM 2358 O O . VAL A 1 304 ? -12.134 -0.260 -6.080 1.00 97.50 304 VAL A O 1
ATOM 2361 N N . ALA A 1 305 ? -10.882 -1.681 -4.855 1.00 98.19 305 ALA A N 1
ATOM 2362 C CA . ALA A 1 305 ? -11.403 -2.910 -5.400 1.00 98.19 305 ALA A CA 1
ATOM 2363 C C . ALA A 1 305 ? -12.043 -3.752 -4.307 1.00 98.19 305 ALA A C 1
ATOM 2365 O O . ALA A 1 305 ? -11.614 -3.748 -3.156 1.00 98.19 305 ALA A O 1
ATOM 2366 N N . GLN A 1 306 ? -13.082 -4.480 -4.685 1.00 98.44 306 GLN A N 1
ATOM 2367 C CA . GLN A 1 306 ? -13.763 -5.435 -3.835 1.00 98.44 306 GLN A CA 1
ATOM 2368 C C . GLN A 1 306 ? -13.421 -6.847 -4.288 1.00 98.44 306 GLN A C 1
ATOM 2370 O O . GLN A 1 306 ? -13.528 -7.162 -5.476 1.00 98.44 306 GLN A O 1
ATOM 2375 N N . ARG A 1 307 ? -13.083 -7.706 -3.331 1.00 98.38 307 ARG A N 1
ATOM 2376 C CA . ARG A 1 307 ? -12.917 -9.134 -3.578 1.00 98.38 307 ARG A CA 1
ATOM 2377 C C . ARG A 1 307 ? -14.286 -9.796 -3.724 1.00 98.38 307 ARG A C 1
ATOM 2379 O O . ARG A 1 307 ? -15.154 -9.627 -2.871 1.00 98.38 307 ARG A O 1
ATOM 2386 N N . LEU A 1 308 ? -14.493 -10.550 -4.792 1.00 97.56 308 LEU A N 1
ATOM 2387 C CA . LEU A 1 308 ? -15.746 -11.233 -5.109 1.00 97.56 308 LEU A CA 1
ATOM 2388 C C . LEU A 1 308 ? -15.789 -12.673 -4.581 1.00 97.56 308 LEU A C 1
ATOM 2390 O O . LEU A 1 308 ? -16.874 -13.128 -4.211 1.00 97.56 308 LEU A O 1
ATOM 2394 N N . ARG A 1 309 ? -14.650 -13.383 -4.555 1.00 91.94 309 ARG A N 1
ATOM 2395 C CA . ARG A 1 309 ? -14.562 -14.808 -4.184 1.00 91.94 309 ARG A CA 1
ATOM 2396 C C . ARG A 1 309 ? -13.402 -15.144 -3.263 1.00 91.94 309 ARG A C 1
ATOM 2398 O O . ARG A 1 309 ? -12.336 -14.500 -3.356 1.00 91.94 309 ARG A O 1
#

pLDDT: mean 83.4, std 19.01, range [26.44, 98.75]

Sequence (309 aa):
MTKETAMPTHARSIATHGRPTGDIVEAVRRLCYPDVRELDQNRVYALRQYVAIVTLAHHAGARRILELGGGISTAMWARLGAATGAEVICVDASFDRMWTHVESMPERDLIRERVRLVEAGTVSAEQLRSFYGVEGHGSIGAVRIADLAPLMDAWISERCPWPMWRAACELAAPGPPSVARLLVQDGSLVFPRALLDRYALGGSLDANLDFLERLDREGRGDALASIVEREEPFDLVFFDGGELSTLLEWETLRGRIRPGGLAAFHDVFYPKSMKSFIACAAVEADPDWRTIYVDDSTMQGMVVAQRLR